Protein AF-A0A4P5X3P2-F1 (afdb_monomer_lite)

Radius of gyration: 23.14 Å; chains: 1; bounding box: 49×66×66 Å

Structure (mmCIF, N/CA/C/O backbone):
data_AF-A0A4P5X3P2-F1
#
_entry.id   AF-A0A4P5X3P2-F1
#
loop_
_atom_site.group_PDB
_atom_site.id
_atom_site.type_symbol
_atom_site.label_atom_id
_atom_site.label_alt_id
_atom_site.label_comp_id
_atom_site.label_asym_id
_atom_site.label_entity_id
_atom_site.label_seq_id
_atom_site.pdbx_PDB_ins_code
_atom_site.Cartn_x
_atom_site.Cartn_y
_atom_site.Cartn_z
_atom_site.occupancy
_atom_site.B_iso_or_equiv
_atom_site.auth_seq_id
_atom_site.auth_comp_id
_atom_site.auth_asym_id
_atom_site.auth_atom_id
_atom_site.pdbx_PDB_model_num
ATOM 1 N N . MET A 1 1 ? -28.394 42.657 35.463 1.00 49.66 1 MET A N 1
ATOM 2 C CA . MET A 1 1 ? -27.100 42.003 35.754 1.00 49.66 1 MET A CA 1
ATOM 3 C C . MET A 1 1 ? -27.364 40.504 35.850 1.00 49.66 1 MET A C 1
ATOM 5 O O . MET A 1 1 ? -27.968 40.072 36.819 1.00 49.66 1 MET A O 1
ATOM 9 N N . PHE A 1 2 ? -27.073 39.729 34.802 1.00 51.03 2 PHE A N 1
ATOM 10 C CA . PHE A 1 2 ? -27.390 38.295 34.783 1.00 51.03 2 PHE A CA 1
ATOM 11 C C . PHE A 1 2 ? -26.316 37.525 35.555 1.00 51.03 2 PHE A C 1
ATOM 13 O O . PHE A 1 2 ? -25.158 37.492 35.141 1.00 51.03 2 PHE A O 1
ATOM 20 N N . ALA A 1 3 ? -26.690 36.943 36.693 1.00 58.66 3 ALA A N 1
ATOM 21 C CA . ALA A 1 3 ? -25.814 36.072 37.464 1.00 58.66 3 ALA A CA 1
ATOM 22 C C . ALA A 1 3 ? -25.462 34.839 36.617 1.00 58.66 3 ALA A C 1
ATOM 24 O O . ALA A 1 3 ? -26.335 34.033 36.291 1.00 58.66 3 ALA A O 1
ATOM 25 N N . ARG A 1 4 ? -24.187 34.692 36.237 1.00 68.56 4 ARG A N 1
ATOM 26 C CA . ARG A 1 4 ? -23.696 33.454 35.622 1.00 68.56 4 ARG A CA 1
ATOM 27 C C . ARG A 1 4 ? -23.739 32.360 36.687 1.00 68.56 4 ARG A C 1
ATOM 29 O O . ARG A 1 4 ? -22.989 32.419 37.656 1.00 68.56 4 ARG A O 1
ATOM 36 N N . ARG A 1 5 ? -24.638 31.388 36.526 1.00 75.81 5 ARG A N 1
ATOM 37 C CA . ARG A 1 5 ? -24.652 30.177 37.354 1.00 75.81 5 ARG A CA 1
ATOM 38 C C . ARG A 1 5 ? -23.414 29.346 37.019 1.00 75.81 5 ARG A C 1
ATOM 40 O O . ARG A 1 5 ? -23.191 29.023 35.856 1.00 75.81 5 ARG A O 1
ATOM 47 N N . ALA A 1 6 ? -22.606 29.051 38.033 1.00 75.94 6 ALA A N 1
ATOM 48 C CA . ALA A 1 6 ? -21.529 28.075 37.935 1.00 75.94 6 ALA A CA 1
ATOM 49 C C . ALA A 1 6 ? -22.107 26.651 38.023 1.00 75.94 6 ALA A C 1
ATOM 51 O O . ALA A 1 6 ? -23.129 26.446 38.680 1.00 75.94 6 ALA A O 1
ATOM 52 N N . PHE A 1 7 ? -21.454 25.692 37.360 1.00 83.50 7 PHE A N 1
ATOM 53 C CA . PHE A 1 7 ? -21.798 24.267 37.429 1.00 83.50 7 PHE A CA 1
ATOM 54 C C . PHE A 1 7 ? -21.677 23.750 38.867 1.00 83.50 7 PHE A C 1
ATOM 56 O O . PHE A 1 7 ? -20.739 24.114 39.582 1.00 83.50 7 PHE A O 1
ATOM 63 N N . SER A 1 8 ? -22.598 22.882 39.290 1.00 92.50 8 SER A N 1
ATOM 64 C CA . SER A 1 8 ? -22.462 22.218 40.593 1.00 92.50 8 SER A CA 1
ATOM 65 C C . SER A 1 8 ? -21.432 21.082 40.537 1.00 92.50 8 SER A C 1
ATOM 67 O O . SER A 1 8 ? -21.190 20.494 39.482 1.00 92.50 8 SER A O 1
ATOM 69 N N . MET A 1 9 ? -20.846 20.725 41.685 1.00 92.00 9 MET A N 1
ATOM 70 C CA . MET A 1 9 ? -19.904 19.597 41.784 1.00 92.00 9 MET A CA 1
ATOM 71 C C . MET A 1 9 ? -20.526 18.281 41.298 1.00 92.00 9 MET A C 1
ATOM 73 O O . MET A 1 9 ? -19.877 17.512 40.598 1.00 92.00 9 MET A O 1
ATOM 77 N N . VAL A 1 10 ? -21.798 18.040 41.626 1.00 94.56 10 VAL A N 1
ATOM 78 C CA . VAL A 1 10 ? -22.530 16.841 41.187 1.00 94.56 10 VAL A CA 1
ATOM 79 C C . VAL A 1 10 ? -22.706 16.839 39.671 1.00 94.56 10 VAL A C 1
ATOM 81 O O . VAL A 1 10 ? -22.537 15.812 39.022 1.00 94.56 10 VAL A O 1
ATOM 84 N N . GLU A 1 11 ? -22.998 17.998 39.094 1.00 94.56 11 GLU A N 1
ATOM 85 C CA . GLU A 1 11 ? -23.194 18.156 37.656 1.00 94.56 11 GLU A CA 1
ATOM 86 C C . GLU A 1 11 ? -21.888 17.909 36.887 1.00 94.56 11 GLU A C 1
ATOM 88 O O . GLU A 1 11 ? -21.893 17.200 35.884 1.00 94.56 11 GLU A O 1
ATOM 93 N N . LEU A 1 12 ? -20.747 18.371 37.415 1.00 94.88 12 LEU A N 1
ATOM 94 C CA . LEU A 1 12 ? -19.427 18.037 36.872 1.00 94.88 12 LEU A CA 1
ATOM 95 C C . LEU A 1 12 ? -19.157 16.524 36.918 1.00 94.88 12 LEU A C 1
ATOM 97 O O . LEU A 1 12 ? -18.699 15.952 35.932 1.00 94.88 12 LEU A O 1
ATOM 101 N N . VAL A 1 13 ? -19.462 15.867 38.041 1.00 96.56 13 VAL A N 1
ATOM 102 C CA . VAL A 1 13 ? -19.265 14.416 38.204 1.00 96.56 13 VAL A CA 1
ATOM 103 C C . VAL A 1 13 ? -20.109 13.633 37.197 1.00 96.56 13 VAL A C 1
ATOM 105 O O . VAL A 1 13 ? -19.603 12.707 36.566 1.00 96.56 13 VAL A O 1
ATOM 108 N N . ILE A 1 14 ? -21.369 14.027 36.990 1.00 96.69 14 ILE A N 1
ATOM 109 C CA . ILE A 1 14 ? -22.254 13.393 36.004 1.00 96.69 14 ILE A CA 1
ATOM 110 C C . ILE A 1 14 ? -21.720 13.598 34.580 1.00 96.69 14 ILE A C 1
ATOM 112 O O . ILE A 1 14 ? -21.679 12.644 33.805 1.00 96.69 14 ILE A O 1
ATOM 116 N N . VAL A 1 15 ? -21.257 14.802 34.229 1.00 96.69 15 VAL A N 1
ATOM 117 C CA . VAL A 1 15 ? -20.661 15.069 32.907 1.00 96.69 15 VAL A CA 1
ATOM 118 C C . VAL A 1 15 ? -19.418 14.208 32.683 1.00 96.69 15 VAL A C 1
ATOM 120 O O . VAL A 1 15 ? -19.297 13.577 31.634 1.00 96.69 15 VAL A O 1
ATOM 123 N N . LEU A 1 16 ? -18.523 14.120 33.670 1.00 96.94 16 LEU A N 1
ATOM 124 C CA . LEU A 1 16 ? -17.338 13.264 33.586 1.00 96.94 16 LEU A CA 1
ATOM 125 C C . LEU A 1 16 ? -17.711 11.782 33.461 1.00 96.94 16 LEU A C 1
ATOM 127 O O . LEU A 1 16 ? -17.089 11.071 32.674 1.00 96.94 16 LEU A O 1
ATOM 131 N N . ALA A 1 17 ? -18.751 11.324 34.164 1.00 97.69 17 ALA A N 1
ATOM 132 C CA . ALA A 1 17 ? -19.256 9.961 34.028 1.00 97.69 17 ALA A CA 1
ATOM 133 C C . ALA A 1 17 ? -19.766 9.687 32.601 1.00 97.69 17 ALA A C 1
ATOM 135 O O . ALA A 1 17 ? -19.408 8.672 32.003 1.00 97.69 17 ALA A O 1
ATOM 136 N N . ILE A 1 18 ? -20.531 10.612 32.011 1.00 97.88 18 ILE A N 1
ATOM 137 C CA . ILE A 1 18 ? -21.026 10.492 30.630 1.00 97.88 18 ILE A CA 1
ATOM 138 C C . ILE A 1 18 ? -19.862 10.490 29.627 1.00 97.88 18 ILE A C 1
ATOM 140 O O . ILE A 1 18 ? -19.820 9.644 28.730 1.00 97.88 18 ILE A O 1
ATOM 144 N N . VAL A 1 19 ? -18.891 11.397 29.776 1.00 97.75 19 VAL A N 1
ATOM 145 C CA . VAL A 1 19 ? -17.702 11.455 28.907 1.00 97.75 19 VAL A CA 1
ATOM 146 C C . VAL A 1 19 ? -16.877 10.174 29.025 1.00 97.75 19 VAL A C 1
ATOM 148 O O . VAL A 1 19 ? -16.441 9.640 28.008 1.00 97.75 19 VAL A O 1
ATOM 151 N N . GLY A 1 20 ? -16.703 9.636 30.234 1.00 97.69 20 GLY A N 1
ATOM 152 C CA . GLY A 1 20 ? -15.987 8.381 30.461 1.00 97.69 20 GLY A CA 1
ATOM 153 C C . GLY A 1 20 ? -16.651 7.194 29.759 1.00 97.69 20 GLY A C 1
ATOM 154 O O . GLY A 1 20 ? -15.994 6.478 29.003 1.00 97.69 20 GLY A O 1
ATOM 155 N N . VAL A 1 21 ? -17.965 7.026 29.940 1.00 97.75 21 VAL A N 1
ATOM 156 C CA . VAL A 1 21 ? -18.734 5.938 29.307 1.00 97.75 21 VAL A CA 1
ATOM 157 C C . VAL A 1 21 ? -18.721 6.063 27.782 1.00 97.75 21 VAL A C 1
ATOM 159 O O . VAL A 1 21 ? -18.475 5.084 27.079 1.00 97.75 21 VAL A O 1
ATOM 162 N N . THR A 1 22 ? -18.941 7.266 27.248 1.00 97.75 22 THR A N 1
ATOM 163 C CA . THR A 1 22 ? -18.936 7.487 25.792 1.00 97.75 22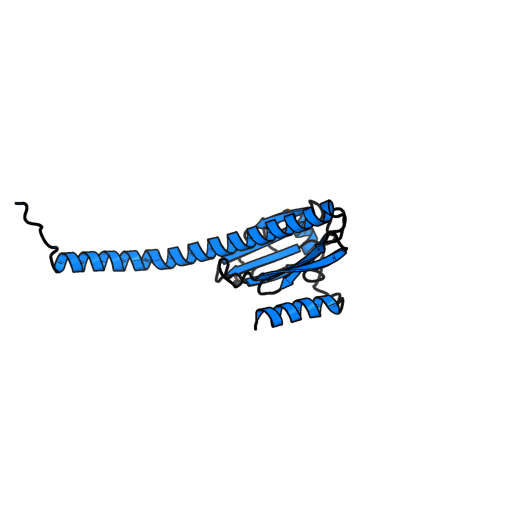 THR A CA 1
ATOM 164 C C . THR A 1 22 ? -17.547 7.291 25.181 1.00 97.75 22 THR A C 1
ATOM 166 O O . THR A 1 22 ? -17.432 6.645 24.139 1.00 97.75 22 THR A O 1
ATOM 169 N N . SER A 1 23 ? -16.485 7.756 25.845 1.00 96.50 23 SER A N 1
ATOM 170 C CA . SER A 1 23 ? -15.097 7.576 25.392 1.00 96.50 23 SER A CA 1
ATOM 171 C C . SER A 1 23 ? -14.686 6.104 25.355 1.00 96.50 23 SER A C 1
ATOM 173 O O . SER A 1 23 ? -14.021 5.687 24.407 1.00 96.50 23 SER A O 1
ATOM 175 N N . ALA A 1 24 ? -15.132 5.299 26.328 1.00 96.12 24 ALA A N 1
ATOM 176 C CA . ALA A 1 24 ? -14.862 3.861 26.367 1.00 96.12 24 ALA A CA 1
ATOM 177 C C . ALA A 1 24 ? -15.416 3.112 25.138 1.00 96.12 24 ALA A C 1
ATOM 179 O O . ALA A 1 24 ? -14.814 2.142 24.683 1.00 96.12 24 ALA A O 1
ATOM 180 N N . ILE A 1 25 ? -16.528 3.585 24.565 1.00 95.12 25 ILE A N 1
ATOM 181 C CA . ILE A 1 25 ? -17.133 3.011 23.352 1.00 95.12 25 ILE A CA 1
ATOM 182 C C . ILE A 1 25 ? -16.520 3.627 22.085 1.00 95.12 25 ILE A C 1
ATOM 184 O O . ILE A 1 25 ? -16.256 2.928 21.104 1.00 95.12 25 ILE A O 1
ATOM 188 N N . ALA A 1 26 ? -16.302 4.943 22.084 1.00 93.75 26 ALA A N 1
ATOM 189 C CA . ALA A 1 26 ? -15.874 5.683 20.902 1.00 93.75 26 ALA A CA 1
ATOM 190 C C . ALA A 1 26 ? -14.417 5.395 20.512 1.00 93.75 26 ALA A C 1
ATOM 192 O O . ALA A 1 26 ? -14.125 5.239 19.324 1.00 93.75 26 ALA A O 1
ATOM 193 N N . LEU A 1 27 ? -13.506 5.298 21.486 1.00 92.69 27 LEU A N 1
ATOM 194 C CA . LEU A 1 27 ? -12.070 5.210 21.218 1.00 92.69 27 LEU A CA 1
ATOM 195 C C . LEU A 1 27 ? -11.662 3.921 20.476 1.00 92.69 27 LEU A C 1
ATOM 197 O O . LEU A 1 27 ? -11.000 4.042 19.442 1.00 92.69 27 LEU A O 1
ATOM 201 N N . PRO A 1 28 ? -12.083 2.705 20.887 1.00 89.25 28 PRO A N 1
ATOM 202 C CA . PRO A 1 28 ? -11.723 1.482 20.162 1.00 89.25 28 PRO A CA 1
ATOM 203 C C . PRO A 1 28 ? -12.232 1.485 18.715 1.00 89.25 28 PRO A C 1
ATOM 205 O O . PRO A 1 28 ? -11.520 1.082 17.793 1.00 89.25 28 PRO A O 1
ATOM 208 N N . ARG A 1 29 ? -13.453 1.994 18.500 1.00 87.62 29 ARG A N 1
ATOM 209 C CA . ARG A 1 29 ? -14.064 2.107 17.169 1.00 87.62 29 ARG A CA 1
ATOM 210 C C . ARG A 1 29 ? -13.347 3.129 16.288 1.00 87.62 29 ARG A C 1
ATOM 212 O O . ARG A 1 29 ? -13.202 2.910 15.088 1.00 87.62 29 ARG A O 1
ATOM 219 N N . TYR A 1 30 ? -12.918 4.250 16.863 1.00 88.88 30 TYR A N 1
ATOM 220 C CA . TYR A 1 30 ? -12.148 5.248 16.132 1.00 88.88 30 TYR A CA 1
ATOM 221 C C . TYR A 1 30 ? -10.806 4.670 15.673 1.00 88.88 30 TYR A C 1
ATOM 223 O O . TYR A 1 30 ? -10.483 4.741 14.487 1.00 88.88 30 TYR A O 1
ATOM 231 N N . LEU A 1 31 ? -10.068 4.020 16.578 1.00 87.38 31 LEU A N 1
ATOM 232 C CA . LEU A 1 31 ? -8.778 3.408 16.257 1.00 87.38 31 LEU A CA 1
ATOM 233 C C . LEU A 1 31 ? -8.901 2.373 15.129 1.00 87.38 31 LEU A C 1
ATOM 235 O O . LEU A 1 31 ? -8.160 2.462 14.150 1.00 87.38 31 LEU A O 1
ATOM 239 N N . SER A 1 32 ? -9.882 1.465 15.186 1.00 86.31 32 SER A N 1
ATOM 240 C CA . SER A 1 32 ? -10.083 0.475 14.117 1.00 86.31 32 SER A CA 1
ATOM 241 C C . SER A 1 32 ? -1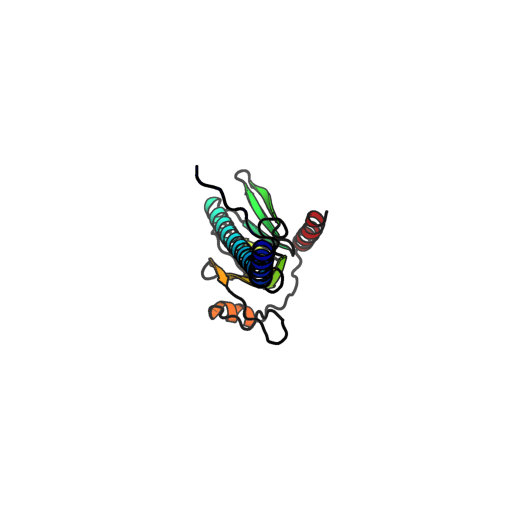0.428 1.117 12.767 1.00 86.31 32 SER A C 1
ATOM 243 O O . SER A 1 32 ? -9.891 0.720 11.732 1.00 86.31 32 SER A O 1
ATOM 245 N N . SER A 1 33 ? -11.250 2.172 12.767 1.00 86.12 33 SER A N 1
ATOM 246 C CA . SER A 1 33 ? -11.578 2.922 11.551 1.00 86.12 33 SER A CA 1
ATOM 247 C C . SER A 1 33 ? -10.344 3.578 10.930 1.00 86.12 33 SER A C 1
ATOM 249 O O . SER A 1 33 ? -10.191 3.549 9.708 1.00 86.12 33 SER A O 1
ATOM 251 N N . THR A 1 34 ? -9.452 4.153 11.743 1.00 90.62 34 THR A N 1
ATOM 252 C CA . THR A 1 34 ? -8.214 4.760 11.226 1.00 90.62 34 THR A CA 1
ATOM 253 C C . THR A 1 34 ? -7.304 3.717 10.584 1.00 90.62 34 THR A C 1
ATOM 255 O O . THR A 1 34 ? -6.849 3.925 9.462 1.00 90.62 34 THR A O 1
ATOM 258 N N . THR A 1 35 ? -7.122 2.555 11.219 1.00 88.75 35 THR A N 1
ATOM 259 C CA . THR A 1 35 ? -6.341 1.442 10.662 1.00 88.75 35 THR A CA 1
ATOM 260 C C . THR A 1 35 ? -6.905 0.968 9.324 1.00 88.75 35 THR A C 1
ATOM 262 O O . THR A 1 35 ? -6.155 0.773 8.368 1.00 88.75 35 THR A O 1
ATOM 265 N N . ARG A 1 36 ? -8.235 0.862 9.202 1.00 88.38 36 ARG A N 1
ATOM 266 C CA . ARG A 1 36 ? -8.897 0.517 7.935 1.00 88.38 36 ARG A CA 1
ATOM 267 C C . ARG A 1 36 ? -8.567 1.497 6.815 1.00 88.38 36 ARG A C 1
ATOM 269 O O . ARG A 1 36 ? -8.200 1.070 5.724 1.00 88.38 36 ARG A O 1
ATOM 276 N N . VAL A 1 37 ? -8.705 2.793 7.089 1.00 92.94 37 VAL A N 1
ATOM 277 C CA . VAL A 1 37 ? -8.438 3.860 6.115 1.00 92.94 37 VAL A CA 1
ATOM 278 C C . VAL A 1 37 ? -6.972 3.852 5.691 1.00 92.94 37 VAL A C 1
ATOM 280 O O . VAL A 1 37 ? -6.682 4.024 4.510 1.00 92.94 37 VAL A O 1
ATOM 283 N N . LYS A 1 38 ? -6.056 3.592 6.627 1.00 93.81 38 LYS A N 1
ATOM 284 C CA . LYS A 1 38 ? -4.622 3.483 6.351 1.00 93.81 38 LYS A CA 1
ATOM 285 C C . LYS A 1 38 ? -4.294 2.341 5.384 1.00 93.81 38 LYS A C 1
ATOM 287 O O . LYS A 1 38 ? -3.620 2.576 4.383 1.00 93.81 38 LYS A O 1
ATOM 292 N N . VAL A 1 39 ? -4.828 1.140 5.621 1.00 91.81 39 VAL A N 1
ATOM 293 C CA . VAL A 1 39 ? -4.641 -0.015 4.720 1.00 91.81 39 VAL A CA 1
ATOM 294 C C . VAL A 1 39 ? -5.293 0.232 3.353 1.00 91.81 39 VAL A C 1
ATOM 296 O O . VAL A 1 39 ? -4.685 -0.056 2.323 1.00 91.81 39 VAL A O 1
ATOM 299 N N . ASP A 1 40 ? -6.499 0.811 3.323 1.00 93.31 40 ASP A N 1
ATOM 300 C CA . ASP A 1 40 ? -7.188 1.185 2.077 1.00 93.31 40 ASP A CA 1
ATOM 301 C C . ASP A 1 40 ? -6.375 2.203 1.258 1.00 93.31 40 ASP A C 1
ATOM 303 O O . ASP A 1 40 ? -6.239 2.065 0.041 1.00 93.31 40 ASP A O 1
ATOM 307 N N . GLY A 1 41 ? -5.822 3.221 1.923 1.00 95.62 41 GLY A N 1
ATOM 308 C CA . GLY A 1 41 ? -4.987 4.247 1.304 1.00 95.62 41 GLY A CA 1
ATOM 309 C C . GLY A 1 41 ? -3.684 3.678 0.750 1.00 95.62 41 GLY A C 1
ATOM 310 O O . GLY A 1 41 ? -3.341 3.960 -0.397 1.00 95.62 41 GLY A O 1
ATOM 311 N N . ALA A 1 42 ? -3.011 2.820 1.519 1.00 95.88 42 ALA A N 1
ATOM 312 C CA . ALA A 1 42 ? -1.791 2.145 1.087 1.00 95.88 42 ALA A CA 1
ATOM 313 C C . ALA A 1 42 ? -2.039 1.273 -0.156 1.00 95.88 42 ALA A C 1
ATOM 315 O O . ALA A 1 42 ? -1.301 1.363 -1.134 1.00 95.88 42 ALA A O 1
ATOM 316 N N . ALA A 1 43 ? -3.127 0.494 -0.174 1.00 94.38 43 ALA A N 1
ATOM 317 C CA . ALA A 1 43 ? -3.475 -0.350 -1.318 1.00 94.38 43 ALA A CA 1
ATOM 318 C C . ALA A 1 43 ? -3.743 0.478 -2.587 1.00 94.38 43 ALA A C 1
ATOM 320 O O . ALA A 1 43 ? -3.261 0.145 -3.669 1.00 94.38 43 ALA A O 1
ATOM 321 N N . ARG A 1 44 ? -4.468 1.597 -2.453 1.00 96.56 44 ARG A N 1
ATOM 322 C CA . ARG A 1 44 ? -4.711 2.528 -3.567 1.00 96.56 44 ARG A CA 1
ATOM 323 C C . ARG A 1 44 ? -3.431 3.199 -4.054 1.00 96.56 44 ARG A C 1
ATOM 325 O O . ARG A 1 44 ? -3.286 3.382 -5.258 1.00 96.56 44 ARG A O 1
ATOM 332 N N . LYS A 1 45 ? -2.505 3.540 -3.151 1.00 96.50 45 LYS A N 1
ATOM 333 C CA . LYS A 1 45 ? -1.191 4.088 -3.516 1.00 96.50 45 LYS A CA 1
ATOM 334 C C . LYS A 1 45 ? -0.390 3.092 -4.350 1.00 96.50 45 LYS A C 1
ATOM 336 O O . LYS A 1 45 ? 0.139 3.487 -5.383 1.00 96.50 45 LYS A O 1
ATOM 341 N N . VAL A 1 46 ? -0.361 1.819 -3.950 1.00 95.44 46 VAL A N 1
ATOM 342 C CA . VAL A 1 46 ? 0.312 0.768 -4.729 1.00 95.44 46 VAL A CA 1
ATOM 343 C C . VAL A 1 46 ? -0.303 0.641 -6.122 1.00 95.44 46 VAL A C 1
ATOM 345 O O . VAL A 1 46 ? 0.430 0.643 -7.105 1.00 95.44 46 VAL A O 1
ATOM 348 N N . VAL A 1 47 ? -1.635 0.574 -6.230 1.00 96.25 47 VAL A N 1
ATOM 349 C CA . VAL A 1 47 ? -2.321 0.517 -7.535 1.00 96.25 47 VAL A CA 1
ATOM 350 C C . VAL A 1 47 ? -1.958 1.722 -8.404 1.00 96.25 47 VAL A C 1
ATOM 352 O O . VAL A 1 47 ? -1.544 1.538 -9.546 1.00 96.25 47 VAL A O 1
ATOM 355 N N . ALA A 1 48 ? -2.028 2.934 -7.849 1.00 97.12 48 ALA A N 1
ATOM 356 C CA . ALA A 1 48 ? -1.678 4.155 -8.567 1.00 97.12 48 ALA A CA 1
ATOM 357 C C . ALA A 1 48 ? -0.211 4.165 -9.029 1.00 97.12 48 ALA A C 1
ATOM 359 O O . ALA A 1 48 ? 0.088 4.645 -10.120 1.00 97.12 48 ALA A O 1
ATOM 360 N N . ASP A 1 49 ? 0.711 3.616 -8.237 1.00 96.44 49 ASP A N 1
ATOM 361 C CA . ASP A 1 49 ? 2.113 3.500 -8.635 1.00 96.44 49 ASP A CA 1
ATOM 362 C C . ASP A 1 49 ? 2.345 2.453 -9.716 1.00 96.44 49 ASP A C 1
ATOM 364 O O . ASP A 1 49 ? 3.135 2.703 -10.621 1.00 96.44 49 ASP A O 1
ATOM 368 N N . ILE A 1 50 ? 1.651 1.316 -9.665 1.00 95.06 50 ILE A N 1
ATOM 369 C CA . ILE A 1 50 ? 1.705 0.301 -10.723 1.00 95.06 50 ILE A CA 1
ATOM 370 C C . ILE A 1 50 ? 1.204 0.897 -12.045 1.00 95.06 50 ILE A C 1
ATOM 372 O O . ILE A 1 50 ? 1.841 0.726 -13.085 1.00 95.06 50 ILE A O 1
ATOM 376 N N . GLU A 1 51 ? 0.090 1.631 -12.011 1.00 95.50 51 GLU A N 1
ATOM 377 C CA . GLU A 1 51 ? -0.455 2.326 -13.182 1.00 95.50 51 GLU A CA 1
ATOM 378 C C . GLU A 1 51 ? 0.506 3.408 -13.692 1.00 95.50 51 GLU A C 1
ATOM 380 O O . GLU A 1 51 ? 0.829 3.428 -14.881 1.00 95.50 51 GLU A O 1
ATOM 385 N N . ARG A 1 52 ? 1.059 4.233 -12.791 1.00 95.06 52 ARG A N 1
ATOM 386 C CA . ARG A 1 52 ? 2.078 5.244 -13.116 1.00 95.06 52 ARG A CA 1
ATOM 387 C C . ARG A 1 52 ? 3.306 4.621 -13.776 1.00 95.06 52 ARG A C 1
ATOM 389 O O . ARG A 1 52 ? 3.810 5.154 -14.762 1.00 95.06 52 ARG A O 1
ATOM 396 N N . LEU A 1 53 ? 3.793 3.503 -13.243 1.00 94.12 53 LEU A N 1
ATOM 397 C CA . LEU A 1 53 ? 4.965 2.798 -13.751 1.00 94.12 53 LEU A CA 1
ATOM 398 C C . LEU A 1 53 ? 4.721 2.275 -15.172 1.00 94.12 53 LEU A C 1
ATOM 400 O O . LEU A 1 53 ? 5.557 2.448 -16.058 1.00 94.12 53 LEU A O 1
ATOM 404 N N . ARG A 1 54 ? 3.543 1.694 -15.403 1.00 94.44 54 ARG A N 1
ATOM 405 C CA . ARG A 1 54 ? 3.110 1.217 -16.718 1.00 94.44 54 ARG A CA 1
ATOM 406 C C . ARG A 1 54 ? 2.991 2.347 -17.738 1.00 94.44 54 ARG A C 1
ATOM 408 O O . ARG A 1 54 ? 3.441 2.198 -18.874 1.00 94.44 54 ARG A O 1
ATOM 415 N N . ASP A 1 55 ? 2.378 3.462 -17.355 1.00 93.88 55 ASP A N 1
ATOM 416 C CA . ASP A 1 55 ? 2.216 4.612 -18.244 1.00 93.88 55 ASP A CA 1
ATOM 417 C C . ASP A 1 55 ? 3.566 5.246 -18.574 1.00 93.88 55 ASP A C 1
ATOM 419 O O . ASP A 1 55 ? 3.825 5.571 -19.733 1.00 93.88 55 ASP A O 1
ATOM 423 N N . ARG A 1 56 ? 4.476 5.316 -17.599 1.00 92.62 56 ARG A N 1
ATOM 424 C CA . ARG A 1 56 ? 5.856 5.750 -17.828 1.00 92.62 56 ARG A CA 1
ATOM 425 C C . ARG A 1 56 ? 6.595 4.828 -18.799 1.00 92.62 56 ARG A C 1
ATOM 427 O O . ARG A 1 56 ? 7.290 5.327 -19.682 1.00 92.62 56 ARG A O 1
ATOM 434 N N . ALA A 1 57 ? 6.400 3.511 -18.698 1.00 92.19 57 ALA A N 1
ATOM 435 C CA . ALA A 1 57 ? 7.012 2.543 -19.610 1.00 92.19 57 ALA A CA 1
ATOM 436 C C . ALA A 1 57 ? 6.628 2.812 -21.072 1.00 92.19 57 ALA A C 1
ATOM 438 O O . ALA A 1 57 ? 7.486 2.836 -21.955 1.00 92.19 57 ALA A O 1
ATOM 439 N N . ARG A 1 58 ? 5.345 3.122 -21.303 1.00 93.81 58 ARG A N 1
ATOM 440 C CA . ARG A 1 58 ? 4.801 3.488 -22.620 1.00 93.81 58 ARG A CA 1
ATOM 441 C C . ARG A 1 58 ? 5.284 4.840 -23.111 1.00 93.81 58 ARG A C 1
ATOM 443 O O . ARG A 1 58 ? 5.616 4.976 -24.282 1.00 93.81 58 ARG A O 1
ATOM 450 N N . GLN A 1 59 ? 5.290 5.840 -22.232 1.00 92.38 59 GLN A N 1
ATOM 451 C CA . GLN A 1 59 ? 5.692 7.202 -22.581 1.00 92.38 59 GLN A CA 1
ATOM 452 C C . GLN A 1 59 ? 7.170 7.272 -22.966 1.00 92.38 59 GLN A C 1
ATOM 454 O O . GLN A 1 59 ? 7.525 7.977 -23.904 1.00 92.38 59 GLN A O 1
ATOM 459 N N . GLN A 1 60 ? 8.024 6.530 -22.259 1.00 90.31 60 GLN A N 1
ATOM 460 C CA . GLN A 1 60 ? 9.470 6.548 -22.479 1.00 90.31 60 GLN A CA 1
ATOM 461 C C . GLN A 1 60 ? 9.952 5.462 -23.447 1.00 90.31 60 GLN A C 1
ATOM 463 O O . GLN A 1 60 ? 11.114 5.487 -23.848 1.00 90.31 60 GLN A O 1
ATOM 468 N N . GLY A 1 61 ? 9.101 4.492 -23.798 1.00 90.38 61 GLY A N 1
ATOM 469 C CA . GLY A 1 61 ? 9.490 3.338 -24.610 1.00 90.38 61 GLY A CA 1
ATOM 470 C C . GLY A 1 61 ? 10.574 2.484 -23.945 1.00 90.38 61 GLY A C 1
ATOM 471 O O . GLY A 1 61 ? 11.409 1.899 -24.633 1.00 90.38 61 GLY A O 1
ATOM 472 N N . ARG A 1 62 ? 10.592 2.431 -22.609 1.00 88.88 62 ARG A N 1
ATOM 473 C CA . ARG A 1 62 ? 11.633 1.772 -21.805 1.00 88.88 62 ARG A CA 1
ATOM 474 C C . ARG A 1 62 ? 11.015 0.883 -20.743 1.00 88.88 62 ARG A C 1
ATOM 476 O O . ARG A 1 62 ? 9.944 1.191 -20.229 1.00 88.88 62 ARG A O 1
ATOM 483 N N . GLU A 1 63 ? 11.730 -0.175 -20.381 1.00 88.19 63 GLU A N 1
ATOM 484 C CA . GLU A 1 63 ? 11.312 -1.064 -19.302 1.00 88.19 63 GLU A CA 1
ATOM 485 C C . GLU A 1 63 ? 11.264 -0.337 -17.957 1.00 88.19 63 GLU A C 1
ATOM 487 O O . GLU A 1 63 ? 12.107 0.510 -17.649 1.00 88.19 63 GLU A O 1
ATOM 492 N N . GLN A 1 64 ? 10.275 -0.695 -17.144 1.00 90.75 64 GLN A N 1
ATOM 493 C CA . GLN A 1 64 ? 10.089 -0.162 -15.799 1.00 90.75 64 GLN A CA 1
ATOM 494 C C . GLN A 1 64 ? 9.759 -1.316 -14.856 1.00 90.75 64 GLN A C 1
ATOM 496 O O . GLN A 1 64 ? 9.068 -2.260 -15.245 1.00 90.75 64 GLN A O 1
ATOM 501 N N . ARG A 1 65 ? 10.257 -1.271 -13.620 1.00 91.19 65 ARG A N 1
ATOM 502 C CA . ARG A 1 65 ? 10.121 -2.384 -12.670 1.00 91.19 65 ARG A CA 1
ATOM 503 C C . ARG A 1 65 ? 9.680 -1.892 -11.303 1.00 91.19 65 ARG A C 1
ATOM 505 O O . ARG A 1 65 ? 10.046 -0.798 -10.890 1.00 91.19 65 ARG A O 1
ATOM 512 N N . VAL A 1 66 ? 8.911 -2.707 -10.596 1.00 91.00 66 VAL A N 1
ATOM 513 C CA . VAL A 1 66 ? 8.641 -2.535 -9.164 1.00 91.00 66 VAL A CA 1
ATOM 514 C C . VAL A 1 66 ? 9.067 -3.791 -8.428 1.00 91.00 66 VAL A C 1
ATOM 516 O O . VAL A 1 66 ? 8.801 -4.884 -8.914 1.00 91.00 66 VAL A O 1
ATOM 519 N N . TYR A 1 67 ? 9.704 -3.629 -7.271 1.00 88.81 67 TYR A N 1
ATOM 520 C CA . TYR A 1 67 ? 10.080 -4.713 -6.364 1.00 88.81 67 TYR A CA 1
ATOM 521 C C . TYR A 1 67 ? 9.435 -4.492 -5.004 1.00 88.81 67 TYR A C 1
ATOM 523 O O . TYR A 1 67 ? 9.521 -3.389 -4.469 1.00 88.81 67 TYR A O 1
ATOM 531 N N . PHE A 1 68 ? 8.809 -5.524 -4.446 1.00 85.38 68 PHE A N 1
ATOM 532 C CA . PHE A 1 68 ? 8.123 -5.458 -3.156 1.00 85.38 68 PHE A CA 1
ATOM 533 C C . PHE A 1 68 ? 8.949 -6.147 -2.063 1.00 85.38 68 PHE A C 1
ATOM 535 O O . PHE A 1 68 ? 9.380 -7.289 -2.232 1.00 85.38 68 PHE A O 1
ATOM 542 N N . GLY A 1 69 ? 9.137 -5.446 -0.945 1.00 84.44 69 GLY A N 1
ATOM 543 C CA . GLY A 1 69 ? 9.664 -5.967 0.318 1.00 84.44 69 GLY A CA 1
ATOM 544 C C . GLY A 1 69 ? 8.598 -5.916 1.414 1.00 84.44 69 GLY A C 1
ATOM 545 O O . GLY A 1 69 ? 7.474 -5.472 1.174 1.00 84.44 69 GLY A O 1
ATOM 546 N N . ASP A 1 70 ? 8.936 -6.344 2.628 1.00 83.25 70 ASP A N 1
ATOM 547 C CA . ASP A 1 70 ? 7.954 -6.444 3.720 1.00 83.25 70 ASP A CA 1
ATOM 548 C C . ASP A 1 70 ? 7.493 -5.065 4.223 1.00 83.25 70 ASP A C 1
ATOM 550 O O . ASP A 1 70 ? 6.345 -4.886 4.639 1.00 83.25 70 ASP A O 1
ATOM 554 N N . ALA A 1 71 ? 8.378 -4.069 4.168 1.00 83.56 71 ALA A N 1
ATOM 555 C CA . ALA A 1 71 ? 8.096 -2.710 4.626 1.00 83.56 71 ALA A CA 1
ATOM 556 C C . ALA A 1 71 ? 7.535 -1.786 3.529 1.00 83.56 71 ALA A C 1
ATOM 558 O O . ALA A 1 71 ? 6.991 -0.720 3.818 1.00 83.56 71 ALA A O 1
ATOM 559 N N . GLY A 1 72 ? 7.650 -2.164 2.256 1.00 88.62 72 GLY A N 1
ATOM 560 C CA . GLY A 1 72 ? 7.409 -1.230 1.166 1.00 88.62 72 GLY A CA 1
ATOM 561 C C . GLY A 1 72 ? 7.823 -1.762 -0.197 1.00 88.62 72 GLY A C 1
ATOM 562 O O . GLY A 1 72 ? 7.842 -2.966 -0.437 1.00 88.62 72 GLY A O 1
ATOM 563 N N . TYR A 1 73 ? 8.133 -0.863 -1.122 1.00 91.19 73 TYR A N 1
ATOM 564 C CA . TYR A 1 73 ? 8.550 -1.235 -2.470 1.00 91.19 73 TYR A CA 1
ATOM 565 C C . TYR A 1 73 ? 9.467 -0.193 -3.096 1.00 91.19 73 TYR A C 1
ATOM 567 O O . TYR A 1 73 ? 9.511 0.964 -2.679 1.00 91.19 73 TYR A O 1
ATOM 575 N N . VAL A 1 74 ? 10.187 -0.613 -4.132 1.00 88.62 74 VAL A N 1
ATOM 576 C CA . VAL A 1 74 ? 11.023 0.264 -4.952 1.00 88.62 74 VAL A CA 1
ATOM 577 C C . VAL A 1 74 ? 10.557 0.223 -6.387 1.00 88.62 74 VAL A C 1
ATOM 579 O O . VAL A 1 74 ? 10.451 -0.845 -6.988 1.00 88.62 74 VAL A O 1
ATOM 582 N N . LEU A 1 75 ? 10.332 1.405 -6.945 1.00 90.75 75 LEU A N 1
ATOM 583 C CA . LEU A 1 75 ? 10.146 1.615 -8.369 1.00 90.75 75 LEU A CA 1
ATOM 584 C C . LEU A 1 75 ? 11.525 1.841 -8.985 1.00 90.75 75 LEU A C 1
ATOM 586 O O . LEU A 1 75 ? 12.223 2.793 -8.643 1.00 90.75 75 LEU A O 1
ATOM 590 N N . VAL A 1 76 ? 11.925 0.957 -9.887 1.00 89.31 76 VAL A N 1
ATOM 591 C CA . VAL A 1 76 ? 13.130 1.102 -10.697 1.00 89.31 76 VAL A CA 1
ATOM 592 C C . VAL A 1 76 ? 12.684 1.589 -12.062 1.00 89.31 76 VAL A C 1
ATOM 594 O O . VAL A 1 76 ? 12.132 0.838 -12.870 1.00 89.31 76 VAL A O 1
ATOM 597 N N . THR A 1 77 ? 12.898 2.878 -12.280 1.00 87.62 77 THR A N 1
ATOM 598 C CA . THR A 1 77 ? 12.558 3.564 -13.519 1.00 87.62 77 THR A CA 1
ATOM 599 C C . THR A 1 77 ? 13.805 3.917 -14.299 1.00 87.62 77 THR A C 1
ATOM 601 O O . THR A 1 77 ? 14.913 3.869 -13.770 1.00 87.62 77 THR A O 1
ATOM 604 N N . THR A 1 78 ? 13.624 4.286 -15.559 1.00 82.88 78 THR A N 1
ATOM 605 C CA . THR A 1 78 ? 14.693 4.901 -16.344 1.00 82.88 78 THR A CA 1
ATOM 606 C C . THR A 1 78 ? 14.376 6.383 -16.561 1.00 82.88 78 THR A C 1
ATOM 608 O O . THR A 1 78 ? 13.215 6.754 -16.766 1.00 82.88 78 THR A O 1
ATOM 611 N N . ASP A 1 79 ? 15.370 7.261 -16.467 1.00 78.75 79 ASP A N 1
ATOM 612 C CA . ASP A 1 79 ? 15.214 8.667 -16.853 1.00 78.75 79 ASP A CA 1
ATOM 613 C C . ASP A 1 79 ? 15.447 8.882 -18.359 1.00 78.75 79 ASP A C 1
ATOM 615 O O . ASP A 1 79 ? 15.705 7.942 -19.117 1.00 78.75 79 ASP A O 1
ATOM 619 N N . ASP A 1 80 ? 15.340 10.133 -18.806 1.00 78.12 80 ASP A N 1
ATOM 620 C CA . ASP A 1 80 ? 15.479 10.489 -20.222 1.00 78.12 80 ASP A CA 1
ATOM 621 C C . ASP A 1 80 ? 16.907 10.251 -20.748 1.00 78.12 80 ASP A C 1
ATOM 623 O O . ASP A 1 80 ? 17.097 9.983 -21.936 1.00 78.12 80 ASP A O 1
ATOM 627 N N . SER A 1 81 ? 17.909 10.270 -19.859 1.00 79.94 81 SER A N 1
ATOM 628 C CA . SER A 1 81 ? 19.309 9.966 -20.183 1.00 79.94 81 SER A CA 1
ATOM 629 C C . SER A 1 81 ? 19.581 8.463 -20.302 1.00 79.94 81 SER A C 1
ATOM 631 O O . SER A 1 81 ? 20.595 8.048 -20.863 1.00 79.94 81 SER A O 1
ATOM 633 N N . GLY A 1 82 ? 18.655 7.629 -19.826 1.00 73.88 82 GLY A N 1
ATOM 634 C CA . GLY A 1 82 ? 18.817 6.185 -19.778 1.00 73.88 82 GLY A CA 1
ATOM 635 C C . GLY A 1 82 ? 19.398 5.652 -18.473 1.00 73.88 82 GLY A C 1
ATOM 636 O O . GLY A 1 82 ? 19.667 4.454 -18.395 1.00 73.88 82 GLY A O 1
ATOM 637 N N . ALA A 1 83 ? 19.577 6.502 -17.462 1.00 77.62 83 ALA A N 1
ATOM 638 C CA . ALA A 1 83 ? 20.053 6.089 -16.153 1.00 77.62 83 ALA A CA 1
ATOM 639 C C . ALA A 1 83 ? 18.915 5.485 -15.317 1.00 77.62 83 ALA A C 1
ATOM 641 O O . ALA A 1 83 ? 17.761 5.914 -15.394 1.00 77.62 83 ALA A O 1
ATOM 642 N N . ALA A 1 84 ? 19.248 4.480 -14.504 1.00 80.88 84 ALA A N 1
ATOM 643 C CA . ALA A 1 84 ? 18.301 3.869 -13.581 1.00 80.88 84 ALA A CA 1
ATOM 644 C C . ALA A 1 84 ? 18.050 4.796 -12.382 1.00 80.88 84 ALA A C 1
ATOM 646 O O . ALA A 1 84 ? 18.976 5.147 -11.652 1.00 80.88 84 ALA A O 1
ATOM 647 N N . VAL A 1 85 ? 16.786 5.135 -12.150 1.00 85.19 85 VAL A N 1
ATOM 648 C CA . VAL A 1 85 ? 16.318 5.937 -11.019 1.00 85.19 85 VAL A CA 1
ATOM 649 C C . VAL A 1 85 ? 15.475 5.055 -10.112 1.00 85.19 85 VAL A C 1
ATOM 651 O O . VAL A 1 85 ? 14.486 4.461 -10.546 1.00 85.19 85 VAL A O 1
ATOM 654 N N . LYS A 1 86 ? 15.872 4.976 -8.841 1.00 87.00 86 LYS A N 1
ATOM 655 C CA . LYS A 1 86 ? 15.164 4.219 -7.807 1.00 87.00 86 LYS A CA 1
ATOM 656 C C . LYS A 1 86 ? 14.323 5.177 -6.965 1.00 87.00 86 LYS A C 1
ATOM 658 O O . LYS A 1 86 ? 14.868 6.085 -6.346 1.00 87.00 86 LYS A O 1
ATOM 663 N N . GLU A 1 87 ? 13.014 4.963 -6.933 1.00 89.19 87 GLU A N 1
ATOM 664 C CA . GLU A 1 87 ? 12.093 5.636 -6.012 1.00 89.19 87 GLU A CA 1
ATOM 665 C C . GLU A 1 87 ? 11.643 4.618 -4.963 1.00 89.19 87 GLU A C 1
ATOM 667 O O . GLU A 1 87 ? 11.037 3.602 -5.301 1.00 89.19 87 GLU A O 1
ATOM 672 N N . GLN A 1 88 ? 11.959 4.879 -3.698 1.00 88.94 88 GLN A N 1
ATOM 673 C CA . GLN A 1 88 ? 11.608 4.005 -2.585 1.00 88.94 88 GLN A CA 1
ATOM 674 C C . GLN A 1 88 ? 10.351 4.507 -1.882 1.00 88.94 88 GLN A C 1
ATOM 676 O O . GLN A 1 88 ? 10.218 5.696 -1.591 1.00 88.94 88 GLN A O 1
ATOM 681 N N . VAL A 1 89 ? 9.445 3.581 -1.584 1.00 91.75 89 VAL A N 1
ATOM 682 C CA . VAL A 1 89 ? 8.221 3.840 -0.833 1.00 91.75 89 VAL A CA 1
ATOM 683 C C . VAL A 1 89 ? 8.202 2.936 0.387 1.00 91.75 89 VAL A C 1
ATOM 685 O O . VAL A 1 89 ? 8.088 1.720 0.256 1.00 91.75 89 VAL A O 1
ATOM 688 N N . ASP A 1 90 ? 8.277 3.542 1.567 1.00 90.00 90 ASP A N 1
ATOM 689 C CA . ASP A 1 90 ? 8.100 2.859 2.845 1.00 90.00 90 ASP A CA 1
ATOM 690 C C . ASP A 1 90 ? 6.649 3.030 3.316 1.00 90.00 90 ASP A C 1
ATOM 692 O O . ASP A 1 90 ? 6.174 4.146 3.551 1.00 90.00 90 ASP A O 1
ATOM 696 N N . LEU A 1 91 ? 5.920 1.918 3.416 1.00 91.50 91 LEU A N 1
ATOM 697 C CA . LEU A 1 91 ? 4.533 1.908 3.873 1.00 91.50 91 LEU A CA 1
ATOM 698 C C . LEU A 1 91 ? 4.424 1.777 5.394 1.00 91.50 91 LEU A C 1
ATOM 700 O O . LEU A 1 91 ? 3.341 2.011 5.932 1.00 91.50 91 LEU A O 1
ATOM 704 N N . THR A 1 92 ? 5.503 1.453 6.108 1.00 90.75 92 THR A N 1
ATOM 705 C CA . THR A 1 92 ? 5.516 1.345 7.576 1.00 90.75 92 THR A CA 1
ATOM 706 C C . THR A 1 92 ? 5.534 2.706 8.274 1.00 90.75 92 THR A C 1
ATOM 708 O O . THR A 1 92 ? 5.155 2.812 9.444 1.00 90.75 92 THR A O 1
ATOM 711 N N . LEU A 1 93 ? 5.875 3.767 7.544 1.00 89.75 93 LEU A N 1
ATOM 712 C CA . LEU A 1 93 ? 5.850 5.145 8.026 1.00 89.75 93 LEU A CA 1
ATOM 713 C C . LEU A 1 93 ? 4.451 5.775 7.923 1.00 89.75 93 LEU A C 1
ATOM 715 O O . LEU A 1 93 ? 3.531 5.259 7.279 1.00 89.75 93 LEU A O 1
ATOM 719 N N . GLU A 1 94 ? 4.263 6.918 8.591 1.00 88.94 94 GLU A N 1
ATOM 720 C CA . GLU A 1 94 ? 3.075 7.751 8.363 1.00 88.94 94 GLU A CA 1
ATOM 721 C C . GLU A 1 94 ? 3.049 8.233 6.896 1.00 88.94 94 GLU A C 1
ATOM 723 O O . GLU A 1 94 ? 4.097 8.591 6.359 1.00 88.94 94 GLU A O 1
ATOM 728 N N . PRO A 1 95 ? 1.877 8.268 6.233 1.00 92.19 95 PRO A N 1
ATOM 729 C CA . PRO A 1 95 ? 0.534 8.138 6.806 1.00 92.19 95 PRO A CA 1
ATOM 730 C C . PRO A 1 95 ? -0.012 6.698 6.911 1.00 92.19 95 PRO A C 1
ATOM 732 O O . PRO A 1 95 ? -1.134 6.512 7.385 1.00 92.19 95 PRO A O 1
ATOM 735 N N . TYR A 1 96 ? 0.727 5.675 6.468 1.00 92.25 96 TYR A N 1
ATOM 736 C CA . TYR A 1 96 ? 0.170 4.341 6.206 1.00 92.25 96 TYR A CA 1
ATOM 737 C C . TYR A 1 96 ? 0.379 3.339 7.349 1.00 92.25 96 TYR A C 1
ATOM 739 O O . TYR A 1 96 ? -0.584 2.701 7.766 1.00 92.25 96 TYR A O 1
ATOM 747 N N . ARG A 1 97 ? 1.582 3.211 7.917 1.00 90.12 97 ARG A N 1
ATOM 748 C CA . ARG A 1 97 ? 1.899 2.195 8.945 1.00 90.12 97 ARG A CA 1
ATOM 749 C C . ARG A 1 97 ? 1.418 0.781 8.587 1.00 90.12 97 ARG A C 1
ATOM 751 O O . ARG A 1 97 ? 0.767 0.116 9.388 1.00 90.12 97 ARG A O 1
ATOM 758 N N . VAL A 1 98 ? 1.660 0.342 7.362 1.00 88.69 98 VAL A N 1
ATOM 759 C CA . VAL A 1 98 ? 1.161 -0.906 6.778 1.00 88.69 98 VAL A CA 1
ATOM 760 C C . VAL A 1 98 ? 2.343 -1.764 6.345 1.00 88.69 98 VAL A C 1
ATOM 762 O O . VAL A 1 98 ? 3.260 -1.264 5.706 1.00 88.69 98 VAL A O 1
ATOM 765 N N . GLY A 1 99 ? 2.302 -3.055 6.673 1.00 81.94 99 GLY A N 1
ATOM 766 C CA . GLY A 1 99 ? 3.250 -4.041 6.151 1.00 81.94 99 GLY A CA 1
ATOM 767 C C . GLY A 1 99 ? 2.710 -4.733 4.901 1.00 81.94 99 GLY A C 1
ATOM 768 O O . GLY A 1 99 ? 1.492 -4.822 4.706 1.00 81.94 99 GLY A O 1
ATOM 769 N N . ILE A 1 100 ? 3.609 -5.256 4.076 1.00 78.56 100 ILE A N 1
ATOM 770 C CA . ILE A 1 100 ? 3.296 -6.025 2.872 1.00 78.56 100 ILE A CA 1
ATOM 771 C C . ILE A 1 100 ? 3.604 -7.503 3.123 1.00 78.56 100 ILE A C 1
ATOM 773 O O . ILE A 1 100 ? 4.598 -7.860 3.742 1.00 78.56 100 ILE A O 1
ATOM 777 N N . LYS A 1 101 ? 2.734 -8.379 2.626 1.00 74.44 101 LYS A N 1
ATOM 778 C CA . LYS A 1 101 ? 2.972 -9.815 2.483 1.00 74.44 101 LYS A CA 1
ATOM 779 C C . LYS A 1 101 ? 2.758 -10.183 1.021 1.00 74.44 101 LYS A C 1
ATOM 781 O O . LYS A 1 101 ? 1.628 -10.164 0.530 1.00 74.44 101 LYS A O 1
ATOM 786 N N . ALA A 1 102 ? 3.838 -10.485 0.312 1.00 61.44 102 ALA A N 1
ATOM 787 C CA . ALA A 1 102 ? 3.773 -10.950 -1.070 1.00 61.44 102 ALA A CA 1
ATOM 788 C C . ALA A 1 102 ? 3.436 -12.450 -1.114 1.00 61.44 102 ALA A C 1
ATOM 790 O O . ALA A 1 102 ? 4.046 -13.231 -0.386 1.00 61.44 102 ALA A O 1
ATOM 791 N N . GLN A 1 103 ? 2.474 -12.855 -1.954 1.00 58.47 103 GLN A N 1
ATOM 792 C CA . GLN A 1 103 ? 2.030 -14.258 -2.029 1.00 58.47 103 GLN A CA 1
ATOM 793 C C . GLN A 1 103 ? 2.154 -14.873 -3.428 1.00 58.47 103 GLN A C 1
ATOM 795 O O . GLN A 1 103 ? 2.392 -16.073 -3.523 1.00 58.47 103 GLN A O 1
ATOM 800 N N . VAL A 1 104 ? 2.039 -14.088 -4.508 1.00 54.97 104 VAL A N 1
ATOM 801 C CA . VAL A 1 104 ? 2.112 -14.615 -5.886 1.00 54.97 104 VAL A CA 1
ATOM 802 C C . VAL A 1 104 ? 3.050 -13.761 -6.725 1.00 54.97 104 VAL A C 1
ATOM 804 O O . VAL A 1 104 ? 2.643 -12.712 -7.225 1.00 54.97 104 VAL A O 1
ATOM 807 N N . MET A 1 105 ? 4.310 -14.193 -6.833 1.00 58.69 105 MET A N 1
ATOM 808 C CA . MET A 1 105 ? 5.363 -13.546 -7.627 1.00 58.69 105 MET A CA 1
ATOM 809 C C . MET A 1 105 ? 6.426 -14.588 -8.009 1.00 58.69 105 MET A C 1
ATOM 811 O O . MET A 1 105 ? 6.753 -15.450 -7.193 1.00 58.69 105 MET A O 1
ATOM 815 N N . THR A 1 106 ? 7.000 -14.496 -9.211 1.00 52.72 106 THR A N 1
ATOM 816 C CA . THR A 1 106 ? 8.178 -15.298 -9.604 1.00 52.72 106 THR A CA 1
ATOM 817 C C . THR A 1 106 ? 9.499 -14.669 -9.147 1.00 52.72 106 THR A C 1
ATOM 819 O O . THR A 1 106 ? 10.465 -15.393 -8.937 1.00 52.72 106 THR A O 1
ATOM 822 N N . ASP A 1 107 ? 9.546 -13.344 -8.962 1.00 57.75 107 ASP A N 1
ATOM 823 C CA . ASP A 1 107 ? 10.783 -12.570 -8.737 1.00 57.75 107 ASP A CA 1
ATOM 824 C C . ASP A 1 107 ? 10.643 -11.429 -7.704 1.00 57.75 107 ASP A C 1
ATOM 826 O O . ASP A 1 107 ? 11.464 -10.513 -7.669 1.00 57.75 107 ASP A O 1
ATOM 830 N N . ARG A 1 108 ? 9.593 -11.451 -6.868 1.00 65.12 108 ARG A N 1
ATOM 831 C CA . ARG A 1 108 ? 9.216 -10.332 -5.979 1.00 65.12 108 ARG A CA 1
ATOM 832 C C . ARG A 1 108 ? 9.093 -8.976 -6.694 1.00 65.12 108 ARG A C 1
ATOM 834 O O . ARG A 1 108 ? 9.144 -7.934 -6.036 1.00 65.12 108 ARG A O 1
ATOM 841 N N . GLY A 1 109 ? 8.816 -8.960 -7.999 1.00 75.75 109 GLY A N 1
ATOM 842 C CA . GLY A 1 109 ? 8.488 -7.738 -8.716 1.00 75.75 109 GLY A CA 1
ATOM 843 C C . GLY A 1 109 ? 7.397 -7.857 -9.778 1.00 75.75 109 GLY A C 1
ATOM 844 O O . GLY A 1 109 ? 6.746 -8.882 -9.961 1.00 75.75 109 GLY A O 1
ATOM 845 N N . LEU A 1 110 ? 7.176 -6.734 -10.453 1.00 86.69 110 LEU A N 1
ATOM 846 C CA . LEU A 1 110 ? 6.421 -6.639 -11.696 1.00 86.69 110 LEU A CA 1
ATOM 847 C C . LEU A 1 110 ? 7.269 -5.839 -12.686 1.00 86.69 110 LEU A C 1
ATOM 849 O O . LEU A 1 110 ? 7.740 -4.746 -12.362 1.00 86.69 110 LEU A O 1
ATOM 853 N N . MET A 1 111 ? 7.463 -6.384 -13.885 1.00 88.88 111 MET A N 1
ATOM 854 C CA . MET A 1 111 ? 8.183 -5.728 -14.975 1.00 88.88 111 MET A CA 1
ATOM 855 C C . MET A 1 111 ? 7.202 -5.331 -16.070 1.00 88.88 111 MET A C 1
ATOM 857 O O . MET A 1 111 ? 6.447 -6.169 -16.562 1.00 88.88 111 MET A O 1
ATOM 861 N N . PHE A 1 112 ? 7.260 -4.068 -16.474 1.00 91.81 112 PHE A N 1
ATOM 862 C CA . PHE A 1 112 ? 6.594 -3.563 -17.662 1.00 91.81 112 PHE A CA 1
ATOM 863 C C . PHE A 1 112 ? 7.601 -3.407 -18.794 1.00 91.81 112 PHE A C 1
ATOM 865 O O . PHE A 1 112 ? 8.638 -2.767 -18.610 1.00 91.81 112 PHE A O 1
ATOM 872 N N . ASP A 1 113 ? 7.281 -3.963 -19.960 1.00 90.31 113 ASP A N 1
ATOM 873 C CA . ASP A 1 113 ? 8.012 -3.700 -21.198 1.00 90.31 113 ASP A CA 1
ATOM 874 C C . ASP A 1 113 ? 7.746 -2.274 -21.722 1.00 90.31 113 ASP A C 1
ATOM 876 O O . ASP A 1 113 ? 6.921 -1.529 -21.186 1.00 90.31 113 ASP A O 1
ATOM 880 N N . SER A 1 114 ? 8.414 -1.888 -22.811 1.00 89.50 114 SER A N 1
ATOM 881 C CA . SER A 1 114 ? 8.246 -0.576 -23.459 1.00 89.50 114 SER A CA 1
ATOM 882 C C . SER A 1 114 ? 6.826 -0.289 -23.974 1.00 89.50 114 SER A C 1
ATOM 884 O O . SER A 1 114 ? 6.509 0.850 -24.308 1.00 89.50 114 SER A O 1
ATOM 886 N N . LEU A 1 115 ? 5.949 -1.296 -24.030 1.00 91.06 115 LEU A N 1
ATOM 887 C CA . LEU A 1 115 ? 4.542 -1.172 -24.419 1.00 91.06 115 LEU A CA 1
ATOM 888 C C . LEU A 1 115 ? 3.600 -1.162 -23.198 1.00 91.06 115 LEU A C 1
ATOM 890 O O . LEU A 1 115 ? 2.370 -1.075 -23.340 1.00 91.06 115 LEU A O 1
ATOM 894 N N . GLY A 1 116 ? 4.150 -1.223 -21.983 1.00 90.50 116 GLY A N 1
ATOM 895 C CA . GLY A 1 116 ? 3.398 -1.285 -20.734 1.00 90.50 116 GLY A CA 1
ATOM 896 C C . GLY A 1 116 ? 2.658 -2.612 -20.554 1.00 90.50 116 GLY A C 1
ATOM 897 O O . GLY A 1 116 ? 1.561 -2.634 -19.981 1.00 90.50 116 GLY A O 1
ATOM 898 N N . ARG A 1 117 ? 3.197 -3.706 -21.095 1.00 90.56 117 ARG A N 1
ATOM 899 C CA . ARG A 1 117 ? 2.724 -5.072 -20.847 1.00 90.56 117 ARG A CA 1
ATOM 900 C C . ARG A 1 117 ? 3.603 -5.701 -19.776 1.00 90.56 117 ARG A C 1
ATOM 902 O O . ARG A 1 117 ? 4.807 -5.472 -19.761 1.00 90.56 117 ARG A O 1
ATOM 909 N N . ALA A 1 118 ? 3.001 -6.495 -18.900 1.00 89.56 118 ALA A N 1
ATOM 910 C CA . ALA A 1 118 ? 3.753 -7.354 -17.995 1.00 89.56 118 ALA A CA 1
ATOM 911 C C . ALA A 1 118 ? 3.537 -8.815 -18.387 1.00 89.56 118 ALA A C 1
ATOM 913 O O . ALA A 1 118 ? 2.471 -9.164 -18.892 1.00 89.56 118 ALA A O 1
ATOM 914 N N . GLY A 1 119 ? 4.546 -9.656 -18.163 1.00 81.56 119 GLY A N 1
ATOM 915 C CA . GLY A 1 119 ? 4.470 -11.090 -18.461 1.00 81.56 119 GLY A CA 1
ATOM 916 C C . GLY A 1 119 ? 3.831 -11.920 -17.347 1.00 81.56 119 GLY A C 1
ATOM 917 O O . GLY A 1 119 ? 3.314 -13.003 -17.609 1.00 81.56 119 GLY A O 1
ATOM 918 N N . THR A 1 120 ? 3.842 -11.414 -16.114 1.00 80.12 120 THR A N 1
ATOM 919 C CA . THR A 1 120 ? 3.449 -12.155 -14.911 1.00 80.12 120 THR A CA 1
ATOM 920 C C . THR A 1 120 ? 2.352 -11.434 -14.129 1.00 80.12 120 THR A C 1
ATOM 922 O O . THR A 1 120 ? 2.358 -10.203 -14.044 1.00 80.12 120 THR A O 1
ATOM 925 N N . PRO A 1 121 ? 1.388 -12.180 -13.557 1.00 80.19 121 PRO A N 1
ATOM 926 C CA . PRO A 1 121 ? 0.431 -11.620 -12.617 1.00 80.19 121 PRO A CA 1
ATOM 927 C C . PRO A 1 121 ? 1.094 -11.296 -11.279 1.00 80.19 121 PRO A C 1
ATOM 929 O O . PRO A 1 121 ? 2.106 -11.888 -10.906 1.00 80.19 121 PRO A O 1
ATOM 932 N N . LEU A 1 122 ? 0.472 -10.375 -10.548 1.00 81.31 122 LEU A N 1
ATOM 933 C CA . LEU A 1 122 ? 0.886 -9.972 -9.208 1.00 81.31 122 LEU A CA 1
ATOM 934 C C . LEU A 1 122 ? -0.286 -10.115 -8.246 1.00 81.31 122 LEU A C 1
ATOM 936 O O . LEU A 1 122 ? -1.373 -9.625 -8.551 1.00 81.31 122 LEU A O 1
ATOM 940 N N . VAL A 1 123 ? -0.044 -10.691 -7.066 1.00 79.69 123 VAL A N 1
ATOM 941 C CA . VAL A 1 123 ? -0.931 -10.549 -5.903 1.00 79.69 123 VAL A CA 1
ATOM 942 C C . VAL A 1 123 ? -0.108 -10.288 -4.643 1.00 79.69 123 VAL A C 1
ATOM 944 O O . VAL A 1 123 ? 0.754 -11.090 -4.267 1.00 79.69 123 VAL A O 1
ATOM 947 N N . ILE A 1 124 ? -0.414 -9.178 -3.969 1.00 82.19 124 ILE A N 1
ATOM 948 C CA . ILE A 1 124 ? 0.156 -8.814 -2.667 1.00 82.19 124 ILE A CA 1
ATOM 949 C C . ILE A 1 124 ? -0.947 -8.489 -1.665 1.00 82.19 124 ILE A C 1
ATOM 951 O O . ILE A 1 124 ? -2.036 -8.044 -2.036 1.00 82.19 124 ILE A O 1
ATOM 955 N N . TYR A 1 125 ? -0.631 -8.648 -0.385 1.00 83.31 125 TYR A N 1
ATOM 956 C CA . TYR A 1 125 ? -1.511 -8.295 0.718 1.00 83.31 125 TYR A CA 1
ATOM 957 C C . TYR A 1 125 ? -0.882 -7.210 1.576 1.00 83.31 125 TYR A C 1
ATOM 959 O O . TYR A 1 125 ? 0.265 -7.310 1.993 1.00 83.31 125 TYR A O 1
ATOM 967 N N . LEU A 1 126 ? -1.661 -6.180 1.865 1.00 86.88 126 LEU A N 1
ATOM 968 C CA . LEU A 1 126 ? -1.316 -5.086 2.753 1.00 86.88 126 LEU A CA 1
ATOM 969 C C . LEU A 1 126 ? -2.031 -5.296 4.079 1.00 86.88 126 LEU A C 1
ATOM 971 O O . LEU A 1 126 ? -3.248 -5.489 4.088 1.00 86.88 126 LEU A O 1
ATOM 975 N N . THR A 1 127 ? -1.296 -5.262 5.189 1.00 84.50 127 THR A N 1
ATOM 976 C CA . THR A 1 127 ? -1.830 -5.599 6.511 1.00 84.50 127 THR A CA 1
ATOM 977 C C . THR A 1 127 ? -1.437 -4.586 7.582 1.00 84.50 127 THR A C 1
ATOM 979 O O . THR A 1 127 ? -0.297 -4.129 7.649 1.00 84.50 127 THR A O 1
ATOM 982 N N . ASN A 1 128 ? -2.387 -4.265 8.459 1.00 85.88 128 ASN A N 1
ATOM 983 C CA . ASN A 1 128 ? -2.147 -3.560 9.715 1.00 85.88 128 ASN A CA 1
ATOM 984 C C . ASN A 1 128 ? -3.132 -4.091 10.770 1.00 85.88 128 ASN A C 1
ATOM 986 O O . ASN A 1 128 ? -4.350 -3.945 10.627 1.00 85.88 128 ASN A O 1
ATOM 990 N N . GLY A 1 129 ? -2.607 -4.761 11.800 1.00 82.00 129 GLY A N 1
ATOM 991 C CA . GLY A 1 129 ? -3.417 -5.505 12.767 1.00 82.00 129 GLY A CA 1
ATOM 992 C C . GLY A 1 129 ? -4.327 -6.523 12.070 1.00 82.00 129 GLY A C 1
ATOM 993 O O . GLY A 1 129 ? -3.876 -7.280 11.215 1.00 82.00 129 GLY A O 1
ATOM 994 N N . ASP A 1 130 ? -5.619 -6.494 12.400 1.00 77.06 130 ASP A N 1
ATOM 995 C CA . ASP A 1 130 ? -6.652 -7.362 11.813 1.00 77.06 130 ASP A CA 1
ATOM 996 C C . ASP A 1 130 ? -7.153 -6.928 10.426 1.00 77.06 130 ASP A C 1
ATOM 998 O O . ASP A 1 130 ? -8.055 -7.556 9.865 1.00 77.06 130 ASP A O 1
ATOM 1002 N N . HIS A 1 131 ? -6.652 -5.813 9.894 1.00 83.38 131 HIS A N 1
ATOM 1003 C CA . HIS A 1 131 ? -7.156 -5.235 8.655 1.00 83.38 131 HIS A CA 1
ATOM 1004 C C . HIS A 1 131 ? -6.230 -5.572 7.497 1.00 83.38 131 HIS A C 1
ATOM 1006 O O . HIS A 1 131 ? -5.043 -5.247 7.526 1.00 83.38 131 HIS A O 1
ATOM 1012 N N . THR A 1 132 ? -6.802 -6.168 6.451 1.00 83.31 132 THR A N 1
ATOM 1013 C CA . THR A 1 132 ? -6.058 -6.557 5.253 1.00 83.31 132 THR A CA 1
ATOM 1014 C C . THR A 1 132 ? -6.758 -6.082 3.981 1.00 83.31 132 THR A C 1
ATOM 1016 O O . THR A 1 132 ? -7.993 -6.091 3.881 1.00 83.31 132 THR A O 1
ATOM 1019 N N . ARG A 1 133 ? -5.963 -5.671 2.991 1.00 83.94 133 ARG A N 1
ATOM 1020 C CA . ARG A 1 133 ? -6.384 -5.478 1.597 1.00 83.94 133 ARG A CA 1
ATOM 1021 C C . ARG A 1 133 ? -5.463 -6.222 0.656 1.00 83.94 133 ARG A C 1
ATOM 1023 O O . ARG A 1 133 ? -4.276 -6.338 0.924 1.00 83.94 133 ARG A O 1
ATOM 1030 N N . GLY A 1 134 ? -6.027 -6.721 -0.432 1.00 84.75 134 GLY A N 1
ATOM 1031 C CA . GLY A 1 134 ? -5.271 -7.304 -1.522 1.00 84.75 134 GLY A CA 1
ATOM 1032 C C . GLY A 1 134 ? -5.121 -6.310 -2.664 1.00 84.75 134 GLY A C 1
ATOM 1033 O O . GLY A 1 134 ? -6.023 -5.508 -2.921 1.00 84.75 134 GLY A O 1
ATOM 1034 N N . VAL A 1 135 ? -3.986 -6.374 -3.346 1.00 88.94 135 VAL A N 1
ATOM 1035 C CA . VAL A 1 135 ? -3.758 -5.704 -4.626 1.00 88.94 135 VAL A CA 1
ATOM 1036 C C . VAL A 1 135 ? -3.397 -6.772 -5.641 1.00 88.94 135 VAL A C 1
ATOM 1038 O O . VAL A 1 135 ? -2.512 -7.591 -5.387 1.00 88.94 135 VAL A O 1
ATOM 1041 N N . SER A 1 136 ? -4.090 -6.767 -6.777 1.00 86.50 136 SER A N 1
ATOM 1042 C CA . SER A 1 136 ? -3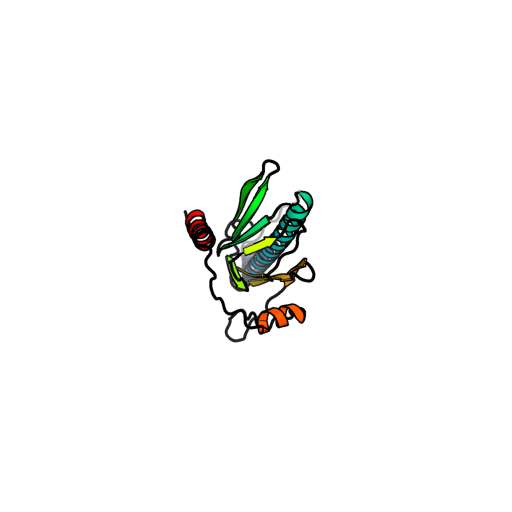.811 -7.669 -7.892 1.00 86.50 136 SER A CA 1
ATOM 1043 C C . SER A 1 136 ? -3.492 -6.904 -9.164 1.00 86.50 136 SER A C 1
ATOM 1045 O O . SER A 1 136 ? -4.144 -5.898 -9.440 1.00 86.50 136 SER A O 1
ATOM 1047 N N . PHE A 1 137 ? -2.573 -7.428 -9.970 1.00 87.69 137 PHE A N 1
ATOM 1048 C CA . PHE A 1 137 ? -2.377 -7.015 -11.356 1.00 87.69 137 PHE A CA 1
ATOM 1049 C C . PHE A 1 137 ? -2.582 -8.211 -12.290 1.00 87.69 137 PHE A C 1
ATOM 1051 O O . PHE A 1 137 ? -1.965 -9.262 -12.106 1.00 87.69 137 PHE A O 1
ATOM 1058 N N . ASP A 1 138 ? -3.433 -8.033 -13.300 1.00 83.94 138 ASP A N 1
ATOM 1059 C CA . ASP A 1 138 ? -3.666 -9.021 -14.356 1.00 83.94 138 ASP A CA 1
ATOM 1060 C C . ASP A 1 138 ? -2.956 -8.581 -15.649 1.00 83.94 138 ASP A C 1
ATOM 1062 O O . ASP A 1 138 ? -3.330 -7.550 -16.212 1.00 83.94 138 ASP A O 1
ATOM 1066 N N . PRO A 1 139 ? -1.974 -9.344 -16.166 1.00 82.38 139 PRO A N 1
ATOM 1067 C CA . PRO A 1 139 ? -1.224 -8.995 -17.372 1.00 82.38 139 PRO A CA 1
ATOM 1068 C C . PRO A 1 139 ? -2.068 -9.030 -18.650 1.00 82.38 139 PRO A C 1
ATOM 1070 O O . PRO A 1 139 ? -1.751 -8.328 -19.610 1.00 82.38 139 PRO A O 1
ATOM 1073 N N . THR A 1 140 ? -3.168 -9.786 -18.660 1.00 80.06 140 THR A N 1
ATOM 1074 C CA . THR A 1 140 ? -4.043 -9.930 -19.831 1.00 80.06 140 THR A CA 1
ATOM 1075 C C . THR A 1 140 ? -4.874 -8.673 -20.047 1.00 80.06 140 THR A C 1
ATOM 1077 O O . THR A 1 140 ? -4.946 -8.136 -21.151 1.00 80.06 140 THR A O 1
ATOM 1080 N N . SER A 1 141 ? -5.513 -8.188 -18.980 1.00 82.56 141 SER A N 1
ATOM 1081 C CA . SER A 1 141 ? -6.263 -6.927 -19.010 1.00 82.56 141 SER A CA 1
ATOM 1082 C C . SER A 1 141 ? -5.367 -5.702 -18.805 1.00 82.56 141 SER A C 1
ATOM 1084 O O . SER A 1 141 ? -5.732 -4.583 -19.174 1.00 82.56 141 SER A O 1
ATOM 1086 N N . GLY A 1 142 ? -4.191 -5.904 -18.212 1.00 83.62 142 GLY A N 1
ATOM 1087 C CA . GLY A 1 142 ? -3.276 -4.867 -17.765 1.00 83.62 142 GLY A CA 1
ATOM 1088 C C . GLY A 1 142 ? -3.866 -3.971 -16.677 1.00 83.62 142 GLY A C 1
ATOM 1089 O O . GLY A 1 142 ? -3.531 -2.790 -16.639 1.00 83.62 142 GLY A O 1
ATOM 1090 N N . LYS A 1 143 ? -4.796 -4.467 -15.858 1.00 86.44 143 LYS A N 1
ATOM 1091 C CA . LYS A 1 143 ? -5.441 -3.680 -14.798 1.00 86.44 143 LYS A CA 1
ATOM 1092 C C . LYS A 1 143 ? -4.870 -4.038 -13.432 1.00 86.44 143 LYS A C 1
ATOM 1094 O O . LYS A 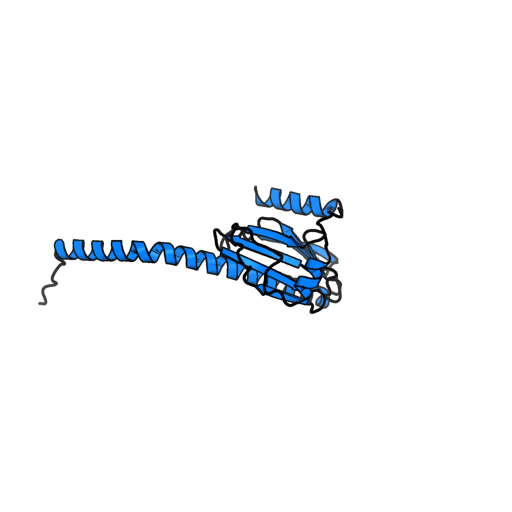1 143 ? -4.691 -5.219 -13.136 1.00 86.44 143 LYS A O 1
ATOM 1099 N N . ALA A 1 144 ? -4.630 -3.013 -12.617 1.00 90.06 144 ALA A N 1
ATOM 1100 C CA . ALA A 1 144 ? -4.354 -3.144 -11.194 1.00 90.06 144 ALA A CA 1
ATOM 1101 C C . ALA A 1 144 ? -5.640 -2.843 -10.405 1.00 90.06 144 ALA A C 1
ATOM 1103 O O . ALA A 1 144 ? -6.322 -1.861 -10.684 1.00 90.06 144 ALA A O 1
ATOM 1104 N N . GLU A 1 145 ? -6.005 -3.689 -9.444 1.00 88.81 145 GLU A N 1
ATOM 1105 C CA . GLU A 1 145 ? -7.255 -3.553 -8.683 1.00 88.81 145 GLU A CA 1
ATOM 1106 C C . GLU A 1 145 ? -7.022 -3.833 -7.191 1.00 88.81 145 GLU A C 1
ATOM 1108 O O . GLU A 1 145 ? -6.218 -4.691 -6.817 1.00 88.81 145 GLU A O 1
ATOM 1113 N N . VAL A 1 146 ? -7.745 -3.099 -6.336 1.00 88.12 146 VAL A N 1
ATOM 1114 C CA . VAL A 1 146 ? -7.808 -3.351 -4.888 1.00 88.12 146 VAL A CA 1
ATOM 1115 C C . VAL A 1 146 ? -8.990 -4.267 -4.597 1.00 88.12 146 VAL A C 1
ATOM 1117 O O . VAL A 1 146 ? -10.094 -4.023 -5.083 1.00 88.12 146 VAL A O 1
ATOM 1120 N N . PHE A 1 147 ? -8.786 -5.262 -3.741 1.00 82.56 147 PHE A N 1
ATOM 1121 C CA . PHE A 1 147 ? -9.841 -6.160 -3.280 1.00 82.56 147 PHE A CA 1
ATOM 1122 C C . PHE A 1 147 ? -9.760 -6.409 -1.768 1.00 82.56 147 PHE A C 1
ATOM 1124 O O . PHE A 1 147 ? -8.753 -6.132 -1.108 1.00 82.56 147 PHE A O 1
ATOM 1131 N N . VAL A 1 148 ? -10.845 -6.925 -1.193 1.00 79.00 148 VAL A N 1
ATOM 1132 C CA . VAL A 1 148 ? -10.875 -7.379 0.202 1.00 79.00 148 VAL A CA 1
ATOM 1133 C C . VAL A 1 148 ? -10.601 -8.884 0.213 1.00 79.00 148 VAL A C 1
ATOM 1135 O O . VAL A 1 148 ? -11.357 -9.620 -0.418 1.00 79.00 148 VAL A O 1
ATOM 1138 N N . PRO A 1 149 ? -9.532 -9.362 0.875 1.00 68.81 149 PRO A N 1
ATOM 1139 C CA . PRO A 1 149 ? -9.283 -10.791 0.977 1.00 68.81 149 PRO A CA 1
ATOM 1140 C C . PRO A 1 149 ? -10.302 -11.445 1.907 1.00 68.81 149 PRO A C 1
ATOM 1142 O O . PRO A 1 149 ? -10.682 -10.873 2.931 1.00 68.81 149 PRO A O 1
ATOM 1145 N N . GLU A 1 150 ? -10.713 -12.662 1.573 1.00 56.81 150 GLU A N 1
ATOM 1146 C CA . GLU A 1 150 ? -11.518 -13.483 2.468 1.00 56.81 150 GLU A CA 1
ATOM 1147 C C . GLU A 1 150 ? -10.632 -14.007 3.615 1.00 56.81 150 GLU A C 1
ATOM 1149 O O . GLU A 1 150 ? -9.535 -14.522 3.383 1.00 56.81 150 GLU A O 1
ATOM 1154 N N . ARG A 1 151 ? -11.075 -13.845 4.869 1.00 51.19 151 ARG A N 1
ATOM 1155 C CA . ARG A 1 151 ? -10.397 -14.429 6.041 1.00 51.19 151 ARG A CA 1
ATOM 1156 C C . ARG A 1 151 ? -10.844 -15.879 6.193 1.00 51.19 151 ARG A C 1
ATOM 1158 O O . ARG A 1 151 ? -12.034 -16.122 6.376 1.00 51.19 151 ARG A O 1
ATOM 1165 N N . MET A 1 152 ? -9.906 -16.826 6.192 1.00 45.41 152 MET A N 1
ATOM 1166 C CA . MET A 1 152 ? -10.219 -18.206 6.568 1.00 45.41 152 MET A CA 1
ATOM 1167 C C . MET A 1 152 ? -10.460 -18.346 8.076 1.00 45.41 152 MET A C 1
ATOM 1169 O O . MET A 1 152 ? -9.996 -17.537 8.885 1.00 45.41 152 MET A O 1
ATOM 1173 N N . ALA A 1 153 ? -11.178 -19.409 8.451 1.00 37.41 153 ALA A N 1
ATOM 1174 C CA . ALA A 1 153 ? -11.514 -19.746 9.836 1.00 37.41 153 ALA A CA 1
ATOM 1175 C C . ALA A 1 153 ? -10.283 -20.011 10.730 1.00 37.41 153 ALA A C 1
ATOM 1177 O O . ALA A 1 153 ? -10.378 -19.902 11.948 1.00 37.41 153 ALA A O 1
ATOM 1178 N N . ASP A 1 154 ? -9.124 -20.312 10.138 1.00 39.12 154 ASP A N 1
ATOM 1179 C CA . ASP A 1 154 ? -7.841 -20.511 10.824 1.00 39.12 154 ASP A CA 1
ATOM 1180 C C . ASP A 1 154 ? -7.010 -19.217 10.959 1.00 39.12 154 ASP A C 1
ATOM 1182 O O . ASP A 1 154 ? -5.863 -19.250 11.405 1.00 39.12 154 ASP A O 1
ATOM 1186 N N . GLY A 1 155 ? -7.570 -18.065 10.569 1.00 41.03 155 GLY A N 1
ATOM 1187 C CA . GLY A 1 155 ? -6.895 -16.768 10.621 1.00 41.03 155 GLY A CA 1
ATOM 1188 C C . GLY A 1 155 ? -5.847 -16.558 9.527 1.00 41.03 155 GLY A C 1
ATOM 1189 O O . GLY A 1 155 ? -5.224 -15.495 9.494 1.00 41.03 155 GLY A O 1
ATOM 1190 N N . LYS A 1 156 ? -5.656 -17.520 8.614 1.00 38.75 156 LYS A N 1
ATOM 1191 C CA . LYS A 1 156 ? -4.785 -17.336 7.455 1.00 38.75 156 LYS A CA 1
ATOM 1192 C C . LYS A 1 156 ? -5.501 -16.528 6.376 1.00 38.75 156 LYS A C 1
ATOM 1194 O O . LYS A 1 156 ? -6.707 -16.644 6.151 1.00 38.75 156 LYS A O 1
ATOM 1199 N N . LEU A 1 157 ? -4.728 -15.681 5.706 1.00 44.75 157 LEU A N 1
ATOM 1200 C CA . LEU A 1 157 ? -5.144 -15.032 4.471 1.00 44.75 157 LEU A CA 1
ATOM 1201 C C . LEU A 1 157 ? -4.962 -16.067 3.371 1.00 44.75 157 LEU A C 1
ATOM 1203 O O . LEU A 1 157 ? -3.835 -16.450 3.055 1.00 44.75 157 LEU A O 1
ATOM 1207 N N . ASN A 1 158 ? -6.065 -16.583 2.851 1.00 40.25 158 ASN A N 1
ATOM 1208 C CA . ASN A 1 158 ? -5.984 -17.548 1.776 1.00 40.25 158 ASN A CA 1
ATOM 1209 C C . ASN A 1 158 ? -5.887 -16.819 0.443 1.00 40.25 158 ASN A C 1
ATOM 1211 O O . ASN A 1 158 ? -6.752 -16.003 0.120 1.00 40.25 158 ASN A O 1
ATOM 1215 N N . ALA A 1 159 ? -4.863 -17.138 -0.346 1.00 39.12 159 ALA A N 1
ATOM 1216 C CA . ALA A 1 159 ? -4.869 -16.756 -1.752 1.00 39.12 159 ALA A CA 1
ATOM 1217 C C . ALA A 1 159 ? -5.941 -17.524 -2.534 1.00 39.12 159 ALA A C 1
ATOM 1219 O O . ALA A 1 159 ? -6.434 -16.998 -3.527 1.00 39.12 159 ALA A O 1
ATOM 1220 N N . ASP A 1 160 ? -6.360 -18.708 -2.067 1.00 36.28 160 ASP A N 1
ATOM 1221 C CA . ASP A 1 160 ? -7.165 -19.625 -2.881 1.00 36.28 160 ASP A CA 1
ATOM 1222 C C . ASP A 1 160 ? -8.679 -19.347 -2.8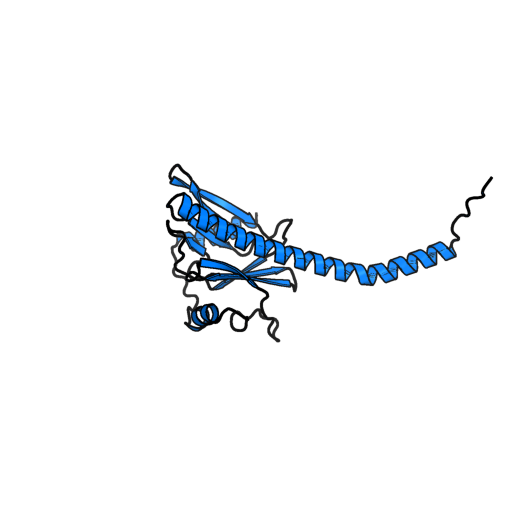83 1.00 36.28 160 ASP A C 1
ATOM 1224 O O . ASP A 1 160 ? -9.382 -19.907 -3.722 1.00 36.28 160 ASP A O 1
ATOM 1228 N N . SER A 1 161 ? -9.226 -18.506 -1.992 1.00 33.41 161 SER A N 1
ATOM 1229 C CA . SER A 1 161 ? -10.695 -18.365 -1.871 1.00 33.41 161 SER A CA 1
ATOM 1230 C C . SER A 1 161 ? -11.282 -16.994 -2.203 1.00 33.41 161 SER A C 1
ATOM 1232 O O . SER A 1 161 ? -12.496 -16.872 -2.335 1.00 33.41 161 SER A O 1
ATOM 1234 N N . VAL A 1 162 ? -10.460 -15.987 -2.498 1.00 38.69 162 VAL A N 1
ATOM 1235 C CA . VAL A 1 162 ? -10.954 -14.648 -2.853 1.00 38.69 162 VAL A CA 1
ATOM 1236 C C . VAL A 1 162 ? -11.888 -14.711 -4.072 1.00 38.69 162 VAL A C 1
ATOM 1238 O O . VAL A 1 162 ? -11.670 -15.494 -5.006 1.00 38.69 162 VAL A O 1
ATOM 1241 N N . GLU A 1 163 ? -12.915 -13.854 -4.072 1.00 36.47 163 GLU A N 1
ATOM 1242 C CA . GLU A 1 163 ? -13.705 -13.413 -5.232 1.00 36.47 163 GLU A CA 1
ATOM 1243 C C . GLU A 1 163 ? -12.795 -12.676 -6.237 1.00 36.47 163 GLU A C 1
ATOM 1245 O O . GLU A 1 163 ? -12.910 -11.495 -6.544 1.00 36.47 163 GLU A O 1
ATOM 1250 N N . MET A 1 164 ? -11.777 -13.388 -6.693 1.00 39.47 164 MET A N 1
ATOM 1251 C CA . MET A 1 164 ? -10.918 -13.053 -7.802 1.00 39.47 164 MET A CA 1
ATOM 1252 C C . MET A 1 164 ? -11.737 -13.303 -9.065 1.00 39.47 164 MET A C 1
ATOM 1254 O O . MET A 1 164 ? -12.392 -14.344 -9.183 1.00 39.47 164 MET A O 1
ATOM 1258 N N . LYS A 1 165 ? -11.693 -12.377 -10.034 1.00 40.72 165 LYS A N 1
ATOM 1259 C CA . LYS A 1 165 ? -12.208 -12.652 -11.386 1.00 40.72 165 LYS A CA 1
ATOM 1260 C C . LYS A 1 165 ? -11.696 -14.042 -11.814 1.00 40.72 165 LYS A C 1
ATOM 1262 O O . LYS A 1 165 ? -10.512 -14.304 -11.587 1.00 40.72 165 LYS A O 1
ATOM 1267 N N . PRO A 1 166 ? -12.524 -14.910 -12.430 1.00 40.62 166 PRO A N 1
ATOM 1268 C CA . PRO A 1 166 ? -12.207 -16.323 -12.691 1.00 40.62 166 PRO A CA 1
ATOM 1269 C C . PRO A 1 166 ? -10.797 -16.596 -13.250 1.00 40.62 166 PRO A C 1
ATOM 1271 O O . PRO A 1 166 ? -10.194 -17.616 -12.947 1.00 40.62 166 PRO A O 1
ATOM 1274 N N . ARG A 1 167 ? -10.222 -15.640 -13.986 1.00 46.59 167 ARG A N 1
ATOM 1275 C CA . ARG A 1 167 ? -8.891 -15.728 -14.602 1.00 46.59 167 ARG A CA 1
ATOM 1276 C C . ARG A 1 167 ? -7.703 -15.576 -13.643 1.00 46.59 167 ARG A C 1
ATOM 1278 O O . ARG A 1 167 ? -6.667 -16.186 -13.873 1.00 46.59 167 ARG A O 1
ATOM 1285 N N . VAL A 1 168 ? -7.831 -14.811 -12.555 1.00 39.44 168 VAL A N 1
ATOM 1286 C CA . VAL A 1 168 ? -6.773 -14.733 -11.521 1.00 39.44 168 VAL A CA 1
ATOM 1287 C C . VAL A 1 168 ? -6.757 -16.028 -10.698 1.00 39.44 168 VAL A C 1
ATOM 1289 O O . VAL A 1 168 ? -5.688 -16.510 -10.337 1.00 39.44 168 VAL A O 1
ATOM 1292 N N . ARG A 1 169 ? -7.930 -16.659 -10.512 1.00 43.31 169 ARG A N 1
ATOM 1293 C CA . ARG A 1 169 ? -8.043 -18.024 -9.968 1.00 43.31 169 ARG A CA 1
ATOM 1294 C C . ARG A 1 169 ? -7.373 -19.062 -10.867 1.00 43.31 169 ARG A C 1
ATOM 1296 O O . ARG A 1 169 ? -6.670 -19.918 -10.350 1.00 43.31 169 ARG A O 1
ATOM 1303 N N . GLU A 1 170 ? -7.543 -18.980 -12.186 1.00 40.00 170 GLU A N 1
ATOM 1304 C CA . GLU A 1 170 ? -6.868 -19.879 -13.140 1.00 40.00 170 GLU A CA 1
ATOM 1305 C C . GLU A 1 170 ? -5.336 -19.730 -13.096 1.00 40.00 170 GLU A C 1
ATOM 1307 O O . GLU A 1 170 ? -4.626 -20.734 -13.092 1.00 40.00 170 GLU A O 1
ATOM 1312 N N . ALA A 1 171 ? -4.818 -18.501 -12.980 1.00 38.12 171 ALA A N 1
ATOM 1313 C CA . ALA A 1 171 ? -3.381 -18.244 -12.836 1.00 38.12 171 ALA A CA 1
ATOM 1314 C C . ALA A 1 171 ? -2.797 -18.777 -11.510 1.00 38.12 171 ALA A C 1
ATOM 1316 O O . ALA A 1 171 ? -1.649 -19.217 -11.474 1.00 38.12 171 ALA A O 1
ATOM 1317 N N . LEU A 1 172 ? -3.595 -18.773 -10.437 1.00 38.19 172 LEU A N 1
ATOM 1318 C CA . LEU A 1 172 ? -3.238 -19.333 -9.132 1.00 38.19 172 LEU A CA 1
ATOM 1319 C C . LEU A 1 172 ? -3.315 -20.875 -9.122 1.00 38.19 172 LEU A C 1
ATOM 1321 O O . LEU A 1 172 ? -2.421 -21.546 -8.609 1.00 38.19 172 LEU A O 1
ATOM 1325 N N . ALA A 1 173 ? -4.350 -21.444 -9.753 1.00 37.69 173 ALA A N 1
ATOM 1326 C CA . ALA A 1 173 ? -4.585 -22.887 -9.862 1.00 37.69 173 ALA A CA 1
ATOM 1327 C C . ALA A 1 173 ? -3.593 -23.603 -10.798 1.00 37.69 173 ALA A C 1
ATOM 1329 O O . ALA A 1 173 ? -3.375 -24.805 -10.652 1.00 37.69 173 ALA A O 1
ATOM 1330 N N . ALA A 1 174 ? -2.945 -22.874 -11.717 1.00 36.72 174 ALA A N 1
ATOM 1331 C CA . ALA A 1 174 ? -1.896 -23.391 -12.601 1.00 36.72 174 ALA A CA 1
ATOM 1332 C C . ALA A 1 174 ? -0.594 -23.795 -11.874 1.00 36.72 174 ALA A C 1
ATOM 1334 O O . ALA A 1 174 ? 0.358 -24.236 -12.517 1.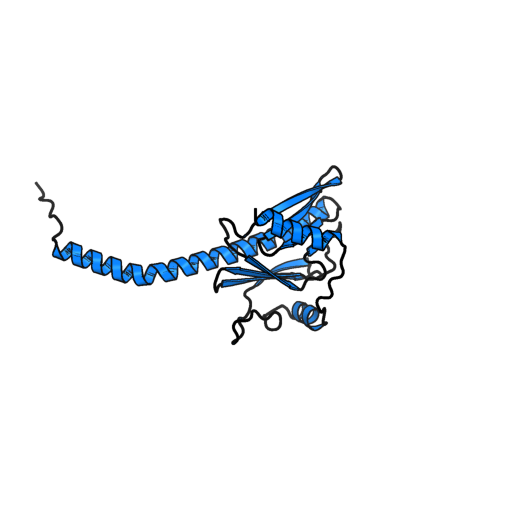00 36.72 174 ALA A O 1
ATOM 1335 N N . GLY A 1 175 ? -0.537 -23.690 -10.540 1.00 30.45 175 GLY A N 1
ATOM 1336 C CA . GLY A 1 175 ? 0.506 -24.338 -9.752 1.00 30.45 175 GLY A CA 1
ATOM 1337 C C . GLY A 1 175 ? 1.891 -23.725 -9.926 1.00 30.45 175 GLY A C 1
ATOM 1338 O O . GLY A 1 175 ? 2.883 -24.456 -9.874 1.00 30.45 175 GLY A O 1
ATOM 1339 N N . VAL A 1 176 ? 1.990 -22.397 -10.069 1.00 31.81 176 VAL A N 1
ATOM 1340 C CA . VAL A 1 176 ? 3.271 -21.698 -9.884 1.00 31.81 176 VAL A CA 1
ATOM 1341 C C . VAL A 1 176 ? 3.625 -21.771 -8.400 1.00 31.81 176 VAL A C 1
ATOM 1343 O O . VAL A 1 176 ? 3.396 -20.858 -7.610 1.00 31.81 176 VAL A O 1
ATOM 1346 N N . ARG A 1 177 ? 4.166 -22.927 -8.008 1.00 30.94 177 ARG A N 1
ATOM 1347 C CA . ARG A 1 177 ? 4.978 -23.061 -6.811 1.00 30.94 177 ARG A CA 1
ATOM 1348 C C . ARG A 1 177 ? 6.077 -22.013 -6.903 1.00 30.94 177 ARG A C 1
ATOM 1350 O O . ARG A 1 177 ? 6.711 -21.859 -7.943 1.00 30.94 177 ARG A O 1
ATOM 1357 N N . THR A 1 178 ? 6.293 -21.341 -5.784 1.00 32.38 178 THR A N 1
ATOM 1358 C CA . THR A 1 178 ? 7.451 -20.513 -5.471 1.00 32.38 178 THR A CA 1
ATOM 1359 C C . THR A 1 178 ? 8.737 -21.307 -5.725 1.00 32.38 178 THR A C 1
ATOM 1361 O O . THR A 1 178 ? 9.276 -21.941 -4.820 1.00 32.38 178 THR A O 1
ATOM 1364 N N . VAL A 1 179 ? 9.215 -21.334 -6.962 1.00 30.81 179 VAL A N 1
ATOM 1365 C CA . VAL A 1 179 ? 10.610 -21.644 -7.248 1.00 30.81 179 VAL A CA 1
ATOM 1366 C C . VAL A 1 179 ? 11.260 -20.282 -7.427 1.00 30.81 179 VAL A C 1
ATOM 1368 O O . VAL A 1 179 ? 10.938 -19.604 -8.403 1.00 30.81 179 VAL A O 1
ATOM 1371 N N . PRO A 1 180 ? 12.103 -19.836 -6.480 1.00 30.67 180 PRO A N 1
ATOM 1372 C CA . PRO A 1 180 ? 12.950 -18.682 -6.709 1.00 30.67 180 PRO A CA 1
ATOM 1373 C C . PRO A 1 180 ? 13.772 -18.989 -7.959 1.00 30.67 180 PRO A C 1
ATOM 1375 O O . PRO A 1 180 ? 14.648 -19.852 -7.930 1.00 30.67 180 PRO A O 1
ATOM 1378 N N . MET A 1 181 ? 13.465 -18.344 -9.079 1.00 29.78 181 MET A N 1
ATOM 1379 C CA . MET A 1 181 ? 14.455 -18.229 -10.134 1.00 29.78 181 MET A CA 1
ATOM 1380 C C . MET A 1 181 ? 15.303 -17.043 -9.701 1.00 29.78 181 MET A C 1
ATOM 1382 O O . MET A 1 181 ? 14.848 -15.910 -9.790 1.00 29.78 181 MET A O 1
ATOM 1386 N N . GLU A 1 182 ? 16.470 -17.303 -9.112 1.00 29.11 182 GLU A N 1
ATOM 1387 C CA . GLU A 1 182 ? 17.429 -16.257 -8.765 1.00 29.11 182 GLU A CA 1
ATOM 1388 C C . GLU A 1 182 ? 17.958 -15.604 -10.052 1.00 29.11 182 GLU A C 1
ATOM 1390 O O . GLU A 1 182 ? 18.734 -16.224 -10.780 1.00 29.11 182 GLU A O 1
ATOM 1395 N N . PRO A 1 183 ? 17.700 -14.314 -10.311 1.00 32.97 183 PRO A N 1
ATOM 1396 C CA . PRO A 1 183 ? 18.789 -13.434 -10.652 1.00 32.97 183 PRO A CA 1
ATOM 1397 C C . PRO A 1 183 ? 19.423 -13.028 -9.320 1.00 32.97 183 PRO A C 1
ATOM 1399 O O . PRO A 1 183 ? 18.770 -12.409 -8.477 1.00 32.97 183 PRO A O 1
ATOM 1402 N N . ALA A 1 184 ? 20.695 -13.377 -9.123 1.00 39.66 184 ALA A N 1
ATOM 1403 C CA . ALA A 1 184 ? 21.484 -13.073 -7.922 1.00 39.66 184 ALA A CA 1
ATOM 1404 C C . ALA A 1 184 ? 21.421 -11.591 -7.473 1.00 39.66 184 ALA A C 1
ATOM 1406 O O . ALA A 1 184 ? 21.751 -11.270 -6.337 1.00 39.66 184 ALA A O 1
ATOM 1407 N N . SER A 1 185 ? 20.959 -10.693 -8.346 1.00 38.97 185 SER A N 1
ATOM 1408 C CA . SER A 1 185 ? 20.750 -9.266 -8.118 1.00 38.97 185 SER A CA 1
ATOM 1409 C C . SER A 1 185 ? 19.372 -8.871 -7.549 1.00 38.97 185 SER A C 1
ATOM 1411 O O . SER A 1 185 ? 19.268 -7.800 -6.963 1.00 38.97 185 SER A O 1
ATOM 1413 N N . ALA A 1 186 ? 18.305 -9.674 -7.675 1.00 35.91 186 ALA A N 1
ATOM 1414 C CA . ALA A 1 186 ? 16.976 -9.313 -7.136 1.00 35.91 186 ALA A CA 1
ATOM 1415 C C . ALA A 1 186 ? 16.802 -9.716 -5.664 1.00 35.91 186 ALA A C 1
ATOM 1417 O O . ALA A 1 186 ? 16.257 -8.946 -4.875 1.00 35.91 186 ALA A O 1
ATOM 1418 N N . THR A 1 187 ? 17.322 -10.885 -5.273 1.00 39.16 187 THR A N 1
ATOM 1419 C CA . THR A 1 187 ? 17.373 -11.306 -3.863 1.00 39.16 187 THR A CA 1
ATOM 1420 C C . THR A 1 187 ? 18.283 -10.380 -3.060 1.00 39.16 187 THR A C 1
ATOM 1422 O O . THR A 1 187 ? 17.930 -10.017 -1.940 1.00 39.16 187 THR A O 1
ATOM 1425 N N . SER A 1 188 ? 19.405 -9.932 -3.641 1.00 39.69 188 SER A N 1
ATOM 1426 C CA . SER A 1 188 ? 20.285 -8.961 -2.990 1.00 39.69 188 SER A CA 1
ATOM 1427 C C . SER A 1 188 ? 19.607 -7.605 -2.842 1.00 39.69 188 SER A C 1
ATOM 1429 O O . SER A 1 188 ? 19.678 -7.055 -1.762 1.00 39.69 188 SER A O 1
ATOM 1431 N N . LEU A 1 189 ? 18.876 -7.107 -3.848 1.00 40.78 189 LEU A N 1
ATOM 1432 C CA . LEU A 1 189 ? 18.161 -5.826 -3.759 1.00 40.78 189 LEU A CA 1
ATOM 1433 C C . LEU A 1 189 ? 16.975 -5.861 -2.790 1.00 40.78 189 LEU A C 1
ATOM 1435 O O . LEU A 1 189 ? 16.726 -4.861 -2.131 1.00 40.78 189 LEU A O 1
ATOM 1439 N N . ALA A 1 190 ? 16.250 -6.980 -2.689 1.00 39.53 190 ALA A N 1
ATOM 1440 C CA . ALA A 1 190 ? 15.167 -7.137 -1.716 1.00 39.53 190 ALA A CA 1
ATOM 1441 C C . ALA A 1 190 ? 15.701 -7.276 -0.278 1.00 39.53 190 ALA A C 1
ATOM 1443 O O . ALA A 1 190 ? 15.147 -6.679 0.637 1.00 39.53 190 ALA A O 1
ATOM 1444 N N . THR A 1 191 ? 16.805 -8.008 -0.092 1.00 43.69 191 THR A N 1
ATOM 1445 C CA . THR A 1 191 ? 17.477 -8.135 1.216 1.00 43.69 191 THR A CA 1
ATOM 1446 C C . THR A 1 191 ? 18.154 -6.820 1.620 1.00 43.69 191 THR A C 1
ATOM 1448 O O . THR A 1 191 ? 18.025 -6.385 2.755 1.00 43.69 191 THR A O 1
ATOM 1451 N N . GLU A 1 192 ? 18.794 -6.131 0.672 1.00 39.69 192 GLU A N 1
ATOM 1452 C CA . GLU A 1 192 ? 19.378 -4.796 0.847 1.00 39.69 192 GLU A CA 1
ATOM 1453 C C . GLU A 1 192 ? 18.292 -3.746 1.116 1.00 39.69 192 GLU A C 1
ATOM 1455 O O . GLU A 1 192 ? 18.514 -2.824 1.889 1.00 39.69 192 GLU A O 1
ATOM 1460 N N . LEU A 1 193 ? 17.088 -3.903 0.558 1.00 44.34 193 LEU A N 1
ATOM 1461 C CA . LEU A 1 193 ? 15.924 -3.082 0.897 1.00 44.34 193 LEU A CA 1
ATOM 1462 C C . LEU A 1 193 ? 15.460 -3.285 2.336 1.00 44.34 193 LEU A C 1
ATOM 1464 O O . LEU A 1 193 ? 15.223 -2.302 3.034 1.00 44.34 193 LEU A O 1
ATOM 1468 N N . ASP A 1 194 ? 15.336 -4.534 2.780 1.00 44.66 194 ASP A N 1
ATOM 1469 C CA . ASP A 1 194 ? 14.940 -4.834 4.156 1.00 44.66 194 ASP A CA 1
ATOM 1470 C C . ASP A 1 194 ? 16.000 -4.350 5.165 1.00 44.66 194 ASP A C 1
ATOM 1472 O O . ASP A 1 194 ? 15.634 -3.877 6.241 1.00 44.66 194 ASP A O 1
ATOM 1476 N N . ASP A 1 195 ? 17.290 -4.393 4.810 1.00 40.19 195 ASP A N 1
ATOM 1477 C CA . ASP A 1 195 ? 18.390 -3.895 5.647 1.00 40.19 195 ASP A CA 1
ATOM 1478 C C . ASP A 1 195 ? 18.511 -2.359 5.637 1.00 40.19 195 ASP A C 1
ATOM 1480 O O . ASP A 1 195 ? 18.753 -1.759 6.684 1.00 40.19 195 ASP A O 1
ATOM 1484 N N . VAL A 1 196 ? 18.290 -1.695 4.495 1.00 40.16 196 VAL A N 1
ATOM 1485 C CA . VAL A 1 196 ? 18.305 -0.222 4.384 1.00 40.16 196 VAL A CA 1
ATOM 1486 C C . VAL A 1 196 ? 17.090 0.414 5.062 1.00 40.16 196 VAL A C 1
ATOM 1488 O O . VAL A 1 196 ? 17.203 1.517 5.581 1.00 40.16 196 VAL A O 1
ATOM 1491 N N . ILE A 1 197 ? 15.935 -0.260 5.089 1.00 38.78 197 ILE A N 1
ATOM 1492 C CA . ILE A 1 197 ? 14.732 0.249 5.775 1.00 38.78 197 ILE A CA 1
ATOM 1493 C C . ILE A 1 197 ? 14.812 0.055 7.301 1.00 38.78 197 ILE A C 1
ATOM 1495 O O . ILE A 1 197 ? 14.180 0.793 8.054 1.00 38.78 197 ILE A O 1
ATOM 1499 N N . ARG A 1 198 ? 15.573 -0.933 7.788 1.00 39.22 198 ARG A N 1
ATOM 1500 C CA . ARG A 1 198 ? 15.685 -1.238 9.228 1.00 39.22 198 ARG A CA 1
ATOM 1501 C C . ARG A 1 198 ? 16.679 -0.358 9.996 1.00 39.22 198 ARG A C 1
ATOM 1503 O O . ARG A 1 198 ? 16.732 -0.491 11.221 1.00 39.22 198 ARG A O 1
ATOM 1510 N N . ASN A 1 199 ? 17.447 0.490 9.315 1.00 34.06 199 ASN A N 1
ATOM 1511 C CA . ASN A 1 199 ? 18.511 1.320 9.889 1.00 34.06 199 ASN A CA 1
ATOM 1512 C C . ASN A 1 199 ? 18.160 2.811 9.823 1.00 34.06 199 ASN A C 1
ATOM 1514 O O . ASN A 1 199 ? 18.520 3.538 10.775 1.00 34.06 199 ASN A O 1
#

Foldseek 3Di:
DDDDDDDDPVRVVVVVVVCVVVCVVPVVVVVVVLLQVLQVVVLVVVQVVLVVQLVLLQVQLAKWKWADAFQFIWTFDADNVRDTDIDTDGQCDPPRNKTKDWDFDQQRMWMQGSNSATPGKGWMWIDDPLAIKIWIADRVVRHIDIDGFDQDPVRDRDPQDDPDDVVSNVSVVVDPDHDRPDPVVRVCVNVVVVVVVVD

pLDDT: mean 74.34, std 22.54, range [29.11, 97.88]

Sequence (199 aa):
MFARRAFSMVELVIVLAIVGVTSAIALPRYLSSTTRVKVDGAARKVVADIERLRDRARQQGREQRVYFGDAGYVLVTTDDSGAAVKEQVDLTLEPYRVGIKAQVMTDRGLMFDSLGRAGTPLVIYLTNGDHTRGVSFDPTSGKAEVFVPERMADGKLNADSVEMKPRVREALAAGVRTVPMEPASATSLATELDDVIRN

Secondary structure (DSSP, 8-state):
----PPPPHHHHHHHHHHHHHHHHHHHHHHHHHHHHHHHHHHHHHHHHHHHHHHHHHHHHTS-EEEEE-SSEEEEEEE-TTS-EEEEEEESSSTTT--EEEEEE-SSSEEEE-TTS--SS-EEEEEEETTEEEEEEEETTTTEEEEEPPPBPTTS-B-SSSS---HHHHHHHHT---------HHHHHHHHHHHHHH--